Protein AF-A0A662M0K6-F1 (afdb_monomer_lite)

Secondary structure (DSSP, 8-state):
-HHHHHHT---GGGGEEEEEE-B---SGGGGBHHHHHHHHGGGS-TTSEEEEEEGGGSTT--TTSTTTSS--HHHHHHHHHHS--SEEEEES-EETTEETTEEHHHHHT---SS-EEEEE--SSTT-TT-EETTEE-SSPHHHIIIII-SSSEEEEEEESS-----TT-S--HHHHHHHHHHHHHHTS---BHHHHHHHHHHHTGGGTTSTTHHHHHHHEEEES-TTPBPP--SEEEEEEESPSBEEETTB--SSB-SSEEEES-EEEEEEEEESSTT-EEEEEEEETTEEEEEE-SSSEEEEE-S-EEEEEEEEEEEEETTS-EEEEEEEEEEEE-

pLDDT: mean 95.19, std 3.53, range [76.5, 98.81]

Structure (mmCIF, N/CA/C/O backbone):
data_AF-A0A662M0K6-F1
#
_entry.id   AF-A0A662M0K6-F1
#
loop_
_atom_site.group_PDB
_atom_site.id
_atom_site.type_symbol
_atom_site.label_atom_id
_atom_site.label_alt_id
_atom_site.label_comp_id
_atom_site.label_asym_id
_atom_site.label_entity_id
_atom_site.label_seq_id
_atom_site.pdbx_PDB_ins_code
_atom_site.Cartn_x
_atom_site.Cartn_y
_atom_site.Cartn_z
_atom_site.occupancy
_atom_site.B_iso_or_equiv
_atom_site.auth_seq_id
_atom_site.auth_comp_id
_atom_site.auth_asym_id
_atom_site.auth_atom_id
_atom_site.pdbx_PDB_model_num
ATOM 1 N N . MET A 1 1 ? 0.249 -23.834 -7.343 1.00 83.00 1 MET A N 1
ATOM 2 C CA . MET A 1 1 ? 0.020 -22.840 -8.417 1.00 83.00 1 MET A CA 1
ATOM 3 C C . MET A 1 1 ? -0.525 -21.590 -7.744 1.00 83.00 1 MET A C 1
ATOM 5 O O . MET A 1 1 ? -1.543 -21.709 -7.071 1.00 83.00 1 MET A O 1
ATOM 9 N N . LYS A 1 2 ? 0.184 -20.457 -7.834 1.00 95.12 2 LYS A N 1
ATOM 10 C CA . LYS A 1 2 ? -0.059 -19.266 -6.994 1.00 95.12 2 LYS A CA 1
ATOM 11 C C . LYS A 1 2 ? -1.451 -18.659 -7.207 1.00 95.12 2 LYS A C 1
ATOM 13 O O . LYS A 1 2 ? -2.165 -18.449 -6.235 1.00 95.12 2 LYS A O 1
ATOM 18 N N . THR A 1 3 ? -1.869 -18.516 -8.466 1.00 95.75 3 THR A N 1
ATOM 19 C CA . THR A 1 3 ? -3.209 -18.045 -8.857 1.00 95.75 3 THR A CA 1
ATOM 20 C C . THR A 1 3 ? -4.336 -18.851 -8.218 1.00 95.75 3 THR A C 1
ATOM 22 O O . THR A 1 3 ? -5.120 -18.298 -7.458 1.00 95.75 3 THR A O 1
ATOM 25 N N . LEU A 1 4 ? -4.364 -20.174 -8.418 1.00 94.44 4 LEU A N 1
ATOM 26 C CA . LEU A 1 4 ? -5.412 -21.028 -7.841 1.00 94.44 4 LEU A CA 1
ATOM 27 C C . LEU A 1 4 ? -5.445 -20.960 -6.308 1.00 94.44 4 LEU A C 1
ATOM 29 O O . LEU A 1 4 ? -6.519 -20.967 -5.715 1.00 94.44 4 LEU A O 1
ATOM 33 N N . SER A 1 5 ? -4.272 -20.879 -5.667 1.00 94.06 5 SER A N 1
ATOM 34 C CA . SER A 1 5 ? -4.187 -20.741 -4.210 1.00 94.06 5 SER A CA 1
ATOM 35 C C . SER A 1 5 ? -4.803 -19.431 -3.728 1.00 94.06 5 SER A C 1
ATOM 37 O O . SER A 1 5 ? -5.470 -19.416 -2.699 1.00 94.06 5 SER A O 1
ATOM 39 N N . TYR A 1 6 ? -4.590 -18.339 -4.462 1.00 96.00 6 TYR A N 1
ATOM 40 C CA . TYR A 1 6 ? -5.195 -17.048 -4.165 1.00 96.00 6 TYR A CA 1
ATOM 41 C C . TYR A 1 6 ? -6.713 -17.060 -4.397 1.00 96.00 6 TYR A C 1
ATOM 43 O O . TYR A 1 6 ? -7.482 -16.696 -3.506 1.00 96.00 6 TYR A O 1
ATOM 51 N N . GLU A 1 7 ? -7.170 -17.537 -5.556 1.00 94.56 7 GLU A N 1
ATOM 52 C CA . GLU A 1 7 ? -8.591 -17.554 -5.928 1.00 94.56 7 GLU A CA 1
ATOM 53 C C . GLU A 1 7 ? -9.443 -18.404 -4.981 1.00 94.56 7 GLU A C 1
ATOM 55 O O . GLU A 1 7 ? -10.573 -18.036 -4.668 1.00 94.56 7 GLU A O 1
ATOM 60 N N . GLN A 1 8 ? -8.882 -19.489 -4.447 1.00 93.00 8 GLN A N 1
ATOM 61 C CA . GLN A 1 8 ? -9.562 -20.379 -3.499 1.00 93.00 8 GLN A CA 1
ATOM 62 C C . GLN A 1 8 ? -9.403 -19.955 -2.030 1.00 93.00 8 GLN A C 1
ATOM 64 O O . GLN A 1 8 ? -10.000 -20.573 -1.154 1.00 93.00 8 GLN A O 1
ATOM 69 N N . SER A 1 9 ? -8.588 -18.937 -1.740 1.00 89.06 9 SER A N 1
ATOM 70 C CA . SER A 1 9 ? -8.316 -18.498 -0.368 1.00 89.06 9 SER A CA 1
ATOM 71 C C . SER A 1 9 ? -9.419 -17.602 0.198 1.00 89.06 9 SER A C 1
ATOM 73 O O . SER A 1 9 ? -9.635 -16.507 -0.311 1.00 89.06 9 SER A O 1
ATOM 75 N N . ASP A 1 10 ? -10.001 -17.985 1.329 1.00 85.31 10 ASP A N 1
ATOM 76 C CA . ASP A 1 10 ? -10.872 -17.115 2.138 1.00 85.31 10 ASP A CA 1
ATOM 77 C C . ASP A 1 10 ? -10.118 -16.475 3.325 1.00 85.31 10 ASP A C 1
ATOM 79 O O . ASP A 1 10 ? -10.723 -15.949 4.257 1.00 85.31 10 ASP A O 1
ATOM 83 N N . ASP A 1 11 ? -8.780 -16.550 3.333 1.00 87.06 11 ASP A N 1
ATOM 84 C CA . ASP A 1 11 ? -7.947 -15.966 4.390 1.00 87.06 11 ASP A CA 1
ATOM 85 C C . ASP A 1 11 ? -8.078 -14.421 4.398 1.00 87.06 11 ASP A C 1
ATOM 87 O O . ASP A 1 11 ? -7.877 -13.792 3.354 1.00 87.06 11 ASP A O 1
ATOM 91 N N . PRO A 1 12 ? -8.350 -13.789 5.562 1.00 85.19 12 PRO A N 1
ATOM 92 C CA . PRO A 1 12 ? -8.506 -12.337 5.694 1.00 85.19 12 PRO A CA 1
ATOM 93 C C . PRO A 1 12 ? -7.347 -11.489 5.154 1.00 85.19 12 PRO A C 1
ATOM 95 O O . PRO A 1 12 ? -7.535 -10.299 4.896 1.00 85.19 12 PRO A O 1
ATOM 98 N N . TYR A 1 13 ? -6.150 -12.064 4.954 1.00 91.44 13 TYR A N 1
ATOM 99 C CA . TYR A 1 13 ? -5.021 -11.347 4.352 1.00 91.44 13 TYR A CA 1
ATOM 100 C C . TYR A 1 13 ? -5.348 -10.748 2.979 1.00 91.44 13 TYR A C 1
ATOM 102 O O . TYR A 1 13 ? -4.699 -9.782 2.584 1.00 91.44 13 TYR A O 1
ATOM 110 N N . THR A 1 14 ? -6.353 -11.271 2.263 1.00 91.62 14 THR A N 1
ATOM 111 C CA . THR A 1 14 ? -6.782 -10.736 0.963 1.00 91.62 14 THR A CA 1
ATOM 112 C C . THR A 1 14 ? -7.240 -9.278 1.043 1.00 91.62 14 THR A C 1
ATOM 114 O O . THR A 1 14 ? -7.223 -8.579 0.036 1.00 91.62 14 THR A O 1
ATOM 117 N N . GLY A 1 15 ? -7.610 -8.804 2.238 1.00 91.62 15 GLY A N 1
ATOM 118 C CA . GLY A 1 15 ? -7.922 -7.404 2.520 1.00 91.62 15 GLY A CA 1
ATOM 119 C C . GLY A 1 15 ? -6.728 -6.520 2.876 1.00 91.62 15 GLY A C 1
ATOM 120 O O . GLY A 1 15 ? -6.917 -5.324 3.074 1.00 91.62 15 GLY A O 1
ATOM 121 N N . LYS A 1 16 ? -5.512 -7.063 2.987 1.00 94.62 16 LYS A N 1
ATOM 122 C CA . LYS A 1 16 ? -4.328 -6.297 3.396 1.00 94.62 16 LYS A CA 1
ATOM 123 C C . LYS A 1 16 ? -3.676 -5.600 2.212 1.00 94.62 16 LYS A C 1
ATOM 125 O O . LYS A 1 16 ? -3.341 -6.239 1.210 1.00 94.62 16 LYS A O 1
ATOM 130 N N . VAL A 1 17 ? -3.427 -4.306 2.366 1.00 97.88 17 VAL A N 1
ATOM 131 C CA . VAL A 1 17 ? -2.779 -3.450 1.371 1.00 97.88 17 VAL A CA 1
ATOM 132 C C . VAL A 1 17 ? -1.535 -2.828 1.989 1.00 97.88 17 VAL A C 1
ATOM 134 O O . VAL A 1 17 ? -1.560 -2.343 3.119 1.00 97.88 17 VAL A O 1
ATOM 137 N N . LEU A 1 18 ? -0.442 -2.826 1.236 1.00 98.56 18 LEU A N 1
ATOM 138 C CA . LEU A 1 18 ? 0.802 -2.173 1.607 1.00 98.56 18 LEU A CA 1
ATOM 139 C C . LEU A 1 18 ? 1.187 -1.159 0.538 1.00 98.56 18 LEU A C 1
ATOM 141 O O . LEU A 1 18 ? 1.406 -1.507 -0.622 1.00 98.56 18 LEU A O 1
ATOM 145 N N . PHE A 1 19 ? 1.306 0.101 0.935 1.00 98.75 19 PHE A N 1
ATOM 146 C CA . PHE A 1 19 ? 1.920 1.121 0.096 1.00 98.75 19 PHE A CA 1
ATOM 147 C C . PHE A 1 19 ? 3.394 1.272 0.462 1.00 98.75 19 PHE A C 1
ATOM 149 O O . PHE A 1 19 ? 3.738 1.518 1.619 1.00 98.75 19 PHE A O 1
ATOM 156 N N . LEU A 1 20 ? 4.255 1.121 -0.541 1.00 98.12 20 LEU A N 1
ATOM 157 C CA . LEU A 1 20 ? 5.707 1.182 -0.443 1.00 98.12 20 LEU A CA 1
ATOM 158 C C . LEU A 1 20 ? 6.228 2.428 -1.155 1.00 98.12 20 LEU A C 1
ATOM 160 O O . LEU A 1 20 ? 5.851 2.707 -2.295 1.00 98.12 20 LEU A O 1
ATOM 164 N N . GLY A 1 21 ? 7.122 3.152 -0.490 1.00 98.06 21 GLY A N 1
ATOM 165 C CA . GLY A 1 21 ? 7.696 4.385 -1.014 1.00 98.06 21 GLY A CA 1
ATOM 166 C C . GLY A 1 21 ? 9.167 4.517 -0.659 1.00 98.06 21 GLY A C 1
ATOM 167 O O . GLY A 1 21 ? 9.510 4.634 0.520 1.00 98.06 21 GLY A O 1
ATOM 168 N N . GLU A 1 22 ? 10.025 4.538 -1.674 1.00 98.06 22 GLU A N 1
ATOM 169 C CA . GLU A 1 22 ? 11.454 4.823 -1.507 1.00 98.06 22 GLU A CA 1
ATOM 170 C C . GLU A 1 22 ? 11.751 6.327 -1.654 1.00 98.06 22 GLU A C 1
ATOM 172 O O . GLU A 1 22 ? 10.973 7.085 -2.243 1.00 98.06 22 GLU A O 1
ATOM 177 N N . TYR A 1 23 ? 12.898 6.779 -1.151 1.00 97.69 23 TYR A N 1
ATOM 178 C CA . TYR A 1 23 ? 13.485 8.051 -1.567 1.00 97.69 23 TYR A CA 1
ATOM 179 C C . TYR A 1 23 ? 13.944 7.970 -3.032 1.00 97.69 23 TYR A C 1
ATOM 181 O O . TYR A 1 23 ? 14.750 7.119 -3.393 1.00 97.69 23 TYR A O 1
ATOM 189 N N . LEU A 1 24 ? 13.451 8.868 -3.885 1.00 96.56 24 LEU A N 1
ATOM 190 C CA . LEU A 1 24 ? 13.645 8.852 -5.340 1.00 96.56 24 LEU A CA 1
ATOM 191 C C . LEU A 1 24 ? 14.790 9.753 -5.827 1.00 96.56 24 LEU A C 1
ATOM 193 O O . LEU A 1 24 ? 15.233 9.617 -6.965 1.00 96.56 24 LEU A O 1
ATOM 197 N N . GLY A 1 25 ? 15.270 10.686 -5.000 1.00 94.19 25 GLY A N 1
ATOM 198 C CA . GLY A 1 25 ? 16.357 11.605 -5.370 1.00 94.19 25 GLY A CA 1
ATOM 199 C C . GLY A 1 25 ? 15.943 12.846 -6.171 1.00 94.19 25 GLY A C 1
ATOM 200 O O . GLY A 1 25 ? 16.802 13.662 -6.502 1.00 94.19 25 GLY A O 1
ATOM 201 N N . PHE A 1 26 ? 14.653 13.027 -6.470 1.00 92.88 26 PHE A N 1
ATOM 202 C CA . PHE A 1 26 ? 14.139 14.285 -7.026 1.00 92.88 26 PHE A CA 1
ATOM 203 C C . PHE A 1 26 ? 14.112 15.402 -5.968 1.00 92.88 26 PHE A C 1
ATOM 205 O O . PHE A 1 26 ? 14.087 15.119 -4.771 1.00 92.88 26 PHE A O 1
ATOM 212 N N . PRO A 1 27 ? 14.075 16.684 -6.370 1.00 90.62 27 PRO A N 1
ATOM 213 C CA . PRO A 1 27 ? 13.850 17.779 -5.437 1.00 90.62 27 PRO A CA 1
ATOM 214 C C . PRO A 1 27 ? 12.378 17.891 -5.003 1.00 90.62 27 PRO A C 1
ATOM 216 O O . PRO A 1 27 ? 11.448 17.567 -5.746 1.00 90.62 27 PRO A O 1
ATOM 219 N N . GLY A 1 28 ? 12.167 18.442 -3.804 1.00 92.12 28 GLY A N 1
ATOM 220 C CA . GLY A 1 28 ? 10.847 18.837 -3.305 1.00 92.12 28 GLY A CA 1
ATOM 221 C C . GLY A 1 28 ? 9.881 17.666 -3.108 1.00 92.12 28 GLY A C 1
ATOM 222 O O . GLY A 1 28 ? 10.261 16.596 -2.644 1.00 92.12 28 GLY A O 1
ATOM 223 N N . VAL A 1 29 ? 8.607 17.874 -3.452 1.00 93.56 29 VAL A N 1
ATOM 224 C CA . VAL A 1 29 ? 7.539 16.876 -3.241 1.00 93.56 29 VAL A CA 1
ATOM 225 C C . VAL A 1 29 ? 7.740 15.589 -4.045 1.00 93.56 29 VAL A C 1
ATOM 227 O O . VAL A 1 29 ? 7.232 14.545 -3.661 1.00 93.56 29 VAL A O 1
ATOM 230 N N . SER A 1 30 ? 8.518 15.622 -5.120 1.00 95.81 30 SER A N 1
ATOM 231 C CA . SER A 1 30 ? 8.793 14.444 -5.948 1.00 95.81 30 SER A CA 1
ATOM 232 C C . SER A 1 30 ? 9.877 13.541 -5.353 1.00 95.81 30 SER A C 1
ATOM 234 O O . SER A 1 30 ? 10.137 12.470 -5.894 1.00 95.81 30 SER A O 1
ATOM 236 N N . ALA A 1 31 ? 10.528 13.963 -4.263 1.00 96.25 31 ALA A N 1
ATOM 237 C CA . ALA A 1 31 ? 11.651 13.261 -3.647 1.00 96.25 31 ALA A CA 1
ATOM 238 C C . ALA A 1 31 ? 11.288 11.893 -3.056 1.00 96.25 31 ALA A C 1
ATOM 240 O O . ALA A 1 31 ? 12.179 11.078 -2.843 1.00 96.25 31 ALA A O 1
ATOM 241 N N . TYR A 1 32 ? 10.009 11.639 -2.773 1.00 96.88 32 TYR A N 1
ATOM 242 C CA . TYR A 1 32 ? 9.570 10.464 -2.026 1.00 96.88 32 TYR A CA 1
ATOM 243 C C . TYR A 1 32 ? 8.451 9.735 -2.762 1.00 96.88 32 TYR A C 1
ATOM 245 O O . TYR A 1 32 ? 7.385 10.310 -2.976 1.00 96.88 32 TYR A O 1
ATOM 253 N N . GLY A 1 33 ? 8.644 8.444 -3.041 1.00 97.25 33 GLY A N 1
ATOM 254 C CA . GLY A 1 33 ? 7.616 7.560 -3.600 1.00 97.25 33 GLY A CA 1
ATOM 255 C C . GLY A 1 33 ? 6.357 7.507 -2.730 1.00 97.25 33 GLY A C 1
ATOM 256 O O . GLY A 1 33 ? 5.238 7.440 -3.235 1.00 97.25 33 GLY A O 1
ATOM 257 N N . GLY A 1 34 ? 6.518 7.667 -1.409 1.00 97.31 34 GLY A N 1
ATOM 258 C CA . GLY A 1 34 ? 5.399 7.784 -0.471 1.00 97.31 34 GLY A CA 1
ATOM 259 C C . GLY A 1 34 ? 4.446 8.937 -0.804 1.00 97.31 34 GLY A C 1
ATOM 260 O O . GLY A 1 34 ? 3.240 8.787 -0.644 1.00 97.31 34 GLY A O 1
ATOM 261 N N . ASN A 1 35 ? 4.950 10.059 -1.339 1.00 97.44 35 ASN A N 1
ATOM 262 C CA . ASN A 1 35 ? 4.099 11.193 -1.719 1.00 97.44 35 ASN A CA 1
ATOM 263 C C . ASN A 1 35 ? 3.195 10.832 -2.907 1.00 97.44 35 ASN A C 1
ATOM 265 O O . ASN A 1 35 ? 2.036 11.232 -2.933 1.00 97.44 35 ASN A O 1
ATOM 269 N N . TYR A 1 36 ? 3.690 10.032 -3.855 1.00 97.75 36 TYR A N 1
ATOM 270 C CA . TYR A 1 36 ? 2.872 9.505 -4.949 1.00 97.75 36 TYR A CA 1
ATOM 271 C C . TYR A 1 36 ? 1.838 8.502 -4.430 1.00 97.75 36 TYR A C 1
ATOM 273 O O . TYR A 1 36 ? 0.697 8.499 -4.879 1.00 97.75 36 TYR A O 1
ATOM 281 N N . LYS A 1 37 ? 2.198 7.665 -3.448 1.00 97.88 37 LYS A N 1
ATOM 282 C CA . LYS A 1 37 ? 1.256 6.706 -2.846 1.00 97.88 37 LYS A CA 1
ATOM 283 C C . LYS A 1 37 ? 0.146 7.391 -2.047 1.00 97.88 37 LYS A C 1
ATOM 285 O O . LYS A 1 37 ? -0.980 6.898 -2.024 1.00 97.88 37 LYS A O 1
ATOM 290 N N . ASP A 1 38 ? 0.419 8.550 -1.455 1.00 97.12 38 ASP A N 1
ATOM 291 C CA . ASP A 1 38 ? -0.603 9.338 -0.762 1.00 97.12 38 ASP A CA 1
ATOM 292 C C . ASP A 1 38 ? -1.682 9.894 -1.704 1.00 97.12 38 ASP A C 1
ATOM 294 O O . ASP A 1 38 ? -2.808 10.092 -1.256 1.00 97.12 38 ASP A O 1
ATOM 298 N N . VAL A 1 39 ? -1.391 10.063 -3.003 1.00 96.62 39 VAL A N 1
ATOM 299 C CA . VAL A 1 39 ? -2.409 10.385 -4.027 1.00 96.62 39 VAL A CA 1
ATOM 300 C C . VAL A 1 39 ? -3.379 9.216 -4.222 1.00 96.62 39 VAL A C 1
ATOM 302 O O . VAL A 1 39 ? -4.566 9.422 -4.455 1.00 96.62 39 VAL A O 1
ATOM 305 N N . ILE A 1 40 ? -2.896 7.979 -4.075 1.00 97.56 40 ILE A N 1
ATOM 306 C CA . ILE A 1 40 ? -3.690 6.761 -4.292 1.00 97.56 40 ILE A CA 1
ATOM 307 C C . ILE A 1 40 ? -4.494 6.376 -3.045 1.00 97.56 40 ILE A C 1
ATOM 309 O O . ILE A 1 40 ? -5.553 5.759 -3.128 1.00 97.56 40 ILE A O 1
ATOM 313 N N . LYS A 1 41 ? -4.003 6.749 -1.862 1.00 95.31 41 LYS A N 1
ATOM 314 C CA . LYS A 1 41 ? -4.569 6.364 -0.562 1.00 95.31 41 LYS A CA 1
ATOM 315 C C . LYS A 1 41 ? -6.076 6.635 -0.416 1.00 95.31 41 LYS A C 1
ATOM 317 O O . LYS A 1 41 ? -6.747 5.756 0.123 1.00 95.31 41 LYS A O 1
ATOM 322 N N . PRO A 1 42 ? -6.639 7.763 -0.895 1.00 92.81 42 PRO A N 1
ATOM 323 C CA . PRO A 1 42 ? -8.075 8.032 -0.812 1.00 92.81 42 PRO A CA 1
ATOM 324 C C . PRO A 1 42 ? -8.955 7.043 -1.583 1.00 92.81 42 PRO A C 1
ATOM 326 O O . PRO A 1 42 ? -10.113 6.872 -1.216 1.00 92.81 42 PRO A O 1
ATOM 329 N N . TYR A 1 43 ? -8.419 6.382 -2.613 1.00 93.12 43 TYR A N 1
ATOM 330 C CA . TYR A 1 43 ? -9.155 5.380 -3.383 1.00 93.12 43 TYR A CA 1
ATOM 331 C C . TYR A 1 43 ? -9.313 4.061 -2.622 1.00 93.12 43 TYR A C 1
ATOM 333 O O . TYR A 1 43 ? -10.183 3.271 -2.972 1.00 93.12 43 TYR A O 1
ATOM 341 N N . VAL A 1 44 ? -8.481 3.789 -1.605 1.00 92.50 44 VAL A N 1
ATOM 342 C CA . VAL A 1 44 ? -8.505 2.516 -0.871 1.00 92.50 44 VAL A CA 1
ATOM 343 C C . VAL A 1 44 ? -9.729 2.470 0.052 1.00 92.50 44 VAL A C 1
ATOM 345 O O . VAL A 1 44 ? -9.807 3.259 1.000 1.00 92.50 44 VAL A O 1
ATOM 348 N N . PRO A 1 45 ? -10.680 1.544 -0.172 1.00 88.25 45 PRO A N 1
ATOM 349 C CA . PRO A 1 45 ? -11.893 1.478 0.623 1.00 88.25 45 PRO A CA 1
ATOM 350 C C . PRO A 1 45 ? -11.593 1.084 2.079 1.00 88.25 45 PRO A C 1
ATOM 352 O O . PRO A 1 45 ? -10.660 0.312 2.313 1.00 88.25 45 PRO A O 1
ATOM 355 N N . PRO A 1 46 ? -12.401 1.517 3.066 1.00 81.69 46 PRO A N 1
ATOM 356 C CA . PRO A 1 46 ? -12.194 1.172 4.478 1.00 81.69 46 PRO A CA 1
ATOM 357 C C . PRO A 1 46 ? -12.275 -0.331 4.787 1.00 81.69 46 PRO A C 1
ATOM 359 O O . PRO A 1 46 ? -11.882 -0.746 5.872 1.00 81.69 46 PRO A O 1
ATOM 362 N N . GLN A 1 47 ? -12.798 -1.145 3.862 1.00 86.62 47 GLN A N 1
ATOM 363 C CA . GLN A 1 47 ? -12.745 -2.611 3.926 1.00 86.62 47 GLN A CA 1
ATOM 364 C C . GLN A 1 47 ? -11.332 -3.176 3.848 1.00 86.62 47 GLN A C 1
ATOM 366 O O . GLN A 1 47 ? -11.110 -4.293 4.306 1.00 86.62 47 GLN A O 1
ATOM 371 N N . TYR A 1 48 ? -10.385 -2.429 3.289 1.00 90.62 48 TYR A N 1
ATOM 372 C CA . TYR A 1 48 ? -9.003 -2.860 3.198 1.00 90.62 48 TYR A CA 1
ATOM 373 C C . TYR A 1 48 ? -8.179 -2.334 4.374 1.00 90.62 48 TYR A C 1
ATOM 375 O O . TYR A 1 48 ? -8.213 -1.149 4.718 1.00 90.62 48 TYR A O 1
ATOM 383 N N . ASP A 1 49 ? -7.375 -3.223 4.946 1.00 90.19 49 ASP A N 1
ATOM 384 C CA . ASP A 1 49 ? -6.370 -2.892 5.949 1.00 90.19 49 ASP A CA 1
ATOM 385 C C . ASP A 1 49 ? -5.132 -2.322 5.246 1.00 90.19 49 ASP A C 1
ATOM 387 O O . ASP A 1 49 ? -4.245 -3.052 4.793 1.00 90.19 49 ASP A O 1
ATOM 391 N N . LEU A 1 50 ? -5.128 -0.998 5.074 1.00 94.19 50 LEU A N 1
ATOM 392 C CA . LEU A 1 50 ? -4.029 -0.267 4.454 1.00 94.19 50 LEU A CA 1
ATOM 393 C C . LEU A 1 50 ? -2.949 0.103 5.472 1.00 94.19 50 LEU A C 1
ATOM 395 O O . LEU A 1 50 ? -3.165 0.935 6.358 1.00 94.19 50 LEU A O 1
ATOM 399 N N . THR A 1 51 ? -1.747 -0.399 5.214 1.00 95.94 51 THR A N 1
ATOM 400 C CA . THR A 1 51 ? -0.501 -0.021 5.884 1.00 95.94 51 THR A CA 1
ATOM 401 C C . THR A 1 51 ? 0.451 0.685 4.916 1.00 95.94 51 THR A C 1
ATOM 403 O O . THR A 1 51 ? 0.342 0.564 3.693 1.00 95.94 51 THR A O 1
ATOM 406 N N . THR A 1 52 ? 1.387 1.459 5.460 1.00 97.50 52 THR A N 1
ATOM 407 C CA . THR A 1 52 ? 2.370 2.226 4.685 1.00 97.50 52 THR A CA 1
ATOM 408 C C . THR A 1 52 ? 3.775 1.949 5.193 1.00 97.50 52 THR A C 1
ATOM 410 O O . THR A 1 52 ? 3.992 1.886 6.403 1.00 97.50 52 THR A O 1
ATOM 413 N N . MET A 1 53 ? 4.735 1.861 4.281 1.00 97.56 53 MET A N 1
ATOM 414 C CA . MET A 1 53 ? 6.157 1.738 4.585 1.00 97.56 53 MET A CA 1
ATOM 415 C C . MET A 1 53 ? 6.929 2.659 3.641 1.00 97.56 53 MET A C 1
ATOM 417 O O . MET A 1 53 ? 7.233 2.318 2.496 1.00 97.56 53 MET A O 1
ATOM 421 N N . TYR A 1 54 ? 7.160 3.882 4.116 1.00 98.19 54 TYR A N 1
ATOM 422 C CA . TYR A 1 54 ? 7.801 4.956 3.364 1.00 98.19 54 TYR A CA 1
ATOM 423 C C . TYR A 1 54 ? 9.122 5.334 4.022 1.00 98.19 54 TYR A C 1
ATOM 425 O O . TYR A 1 54 ? 9.172 5.442 5.245 1.00 98.19 54 TYR A O 1
ATOM 433 N N . ASP A 1 55 ? 10.161 5.605 3.227 1.00 97.69 55 ASP A N 1
ATOM 434 C CA . ASP A 1 55 ? 11.458 6.044 3.766 1.00 97.69 55 ASP A CA 1
ATOM 435 C C . ASP A 1 55 ? 11.300 7.302 4.637 1.00 97.69 55 ASP A C 1
ATOM 437 O O . ASP A 1 55 ? 11.755 7.312 5.776 1.00 97.69 55 ASP A O 1
ATOM 441 N N . ARG A 1 56 ? 10.554 8.315 4.165 1.00 95.44 56 ARG A N 1
ATOM 442 C CA . ARG A 1 56 ? 10.341 9.590 4.886 1.00 95.44 56 ARG A CA 1
ATOM 443 C C . ARG A 1 56 ? 9.711 9.457 6.279 1.00 95.44 56 ARG A C 1
ATOM 445 O O . ARG A 1 56 ? 9.937 10.314 7.125 1.00 95.44 56 ARG A O 1
ATOM 452 N N . ASP A 1 57 ? 8.917 8.410 6.494 1.00 95.19 57 ASP A N 1
ATOM 453 C CA . ASP A 1 57 ? 8.169 8.184 7.735 1.00 95.19 57 ASP A CA 1
ATOM 454 C C . ASP A 1 57 ? 8.864 7.114 8.601 1.00 95.19 57 ASP A C 1
ATOM 456 O O . ASP A 1 57 ? 8.376 6.751 9.676 1.00 95.19 57 ASP A O 1
ATOM 460 N N . TRP A 1 58 ? 10.001 6.582 8.134 1.00 95.12 58 TRP A N 1
ATOM 461 C CA . TRP A 1 58 ? 10.690 5.485 8.788 1.00 95.12 58 TRP A CA 1
ATOM 462 C C . TRP A 1 58 ? 11.433 5.951 10.048 1.00 95.12 58 TRP A C 1
ATOM 464 O O . TRP A 1 58 ? 12.125 6.976 10.025 1.00 95.12 58 TRP A O 1
ATOM 474 N N . PRO A 1 59 ? 11.360 5.200 11.164 1.00 93.06 59 PRO A N 1
ATOM 475 C CA . PRO A 1 59 ? 12.119 5.529 12.363 1.00 93.06 59 PRO A CA 1
ATOM 476 C C . PRO A 1 59 ? 13.627 5.603 12.089 1.00 93.06 59 PRO A C 1
ATOM 478 O O . PRO A 1 59 ? 14.251 4.620 11.697 1.00 93.06 59 PRO A O 1
ATOM 481 N N . GLY A 1 60 ? 14.222 6.770 12.344 1.00 90.44 60 GLY A N 1
ATOM 482 C CA . GLY A 1 60 ? 15.651 7.003 12.119 1.00 90.44 60 GLY A CA 1
ATOM 483 C C . GLY A 1 60 ? 16.017 7.437 10.697 1.00 90.44 60 GLY A C 1
ATOM 484 O O . GLY A 1 60 ? 17.205 7.490 10.390 1.00 90.44 60 GLY A O 1
ATOM 485 N N . PHE A 1 61 ? 15.036 7.760 9.850 1.00 95.50 61 PHE A N 1
ATOM 486 C CA . PHE A 1 61 ? 15.286 8.430 8.576 1.00 95.50 61 PHE A CA 1
ATOM 487 C C . PHE A 1 61 ? 15.960 9.800 8.787 1.00 95.50 61 PHE A C 1
ATOM 489 O O . PHE A 1 61 ? 15.524 10.589 9.628 1.00 95.50 61 PHE A O 1
ATOM 496 N N . ASP A 1 62 ? 17.018 10.076 8.023 1.00 95.06 62 ASP A N 1
ATOM 497 C CA . ASP A 1 62 ? 17.747 11.345 8.001 1.00 95.06 62 ASP A CA 1
ATOM 498 C C . ASP A 1 62 ? 17.675 11.943 6.595 1.00 95.06 62 ASP A C 1
ATOM 500 O O . ASP A 1 62 ? 18.260 11.426 5.644 1.00 95.06 62 ASP A O 1
ATOM 504 N N . GLU A 1 63 ? 16.996 13.081 6.467 1.00 93.12 63 GLU A N 1
ATOM 505 C CA . GLU A 1 63 ? 16.877 13.818 5.205 1.00 93.12 63 GLU A CA 1
ATOM 506 C C . GLU A 1 63 ? 18.226 14.289 4.634 1.00 93.12 63 GLU A C 1
ATOM 508 O O . GLU A 1 63 ? 18.333 14.519 3.430 1.00 93.12 63 GLU A O 1
ATOM 513 N N . ASN A 1 64 ? 19.267 14.402 5.469 1.00 94.56 64 ASN A N 1
ATOM 514 C CA . ASN A 1 64 ? 20.627 14.735 5.037 1.00 94.56 64 ASN A CA 1
ATOM 515 C C . ASN A 1 64 ? 21.419 13.502 4.589 1.00 94.56 64 ASN A C 1
ATOM 517 O O . ASN A 1 64 ? 22.462 13.651 3.949 1.00 94.56 64 ASN A O 1
ATOM 521 N N . ASN A 1 65 ? 20.932 12.299 4.906 1.00 95.12 65 ASN A N 1
ATOM 522 C CA . ASN A 1 65 ? 21.476 11.043 4.410 1.00 95.12 65 ASN A CA 1
ATOM 523 C C . ASN A 1 65 ? 20.373 10.064 3.951 1.00 95.12 65 ASN A C 1
ATOM 525 O O . ASN A 1 65 ? 20.247 8.957 4.486 1.00 95.12 65 ASN A O 1
ATOM 529 N N . PRO A 1 66 ? 19.560 10.447 2.951 1.00 94.50 66 PRO A N 1
ATOM 530 C CA . PRO A 1 66 ? 18.326 9.737 2.619 1.00 94.50 66 PRO A CA 1
ATOM 531 C C . PRO A 1 66 ? 18.557 8.422 1.860 1.00 94.50 66 PRO A C 1
ATOM 533 O O . PRO A 1 66 ? 17.629 7.641 1.698 1.00 94.50 66 PRO A O 1
ATOM 536 N N . TRP A 1 67 ? 19.777 8.177 1.370 1.00 94.31 67 TRP A N 1
ATOM 537 C CA . TRP A 1 67 ? 20.138 6.951 0.646 1.00 94.31 67 TRP A CA 1
ATOM 538 C C . TRP A 1 67 ? 20.576 5.813 1.571 1.00 94.31 67 TRP A C 1
ATOM 540 O O . TRP A 1 67 ? 20.431 4.648 1.211 1.00 94.31 67 TRP A O 1
ATOM 550 N N . ASP A 1 68 ? 21.105 6.151 2.750 1.00 93.62 68 ASP A N 1
ATOM 551 C CA . ASP A 1 68 ? 21.579 5.176 3.741 1.00 93.62 68 ASP A CA 1
ATOM 552 C C . ASP A 1 68 ? 20.625 5.043 4.939 1.00 93.62 68 ASP A C 1
ATOM 554 O O . ASP A 1 68 ? 20.879 4.258 5.856 1.00 93.62 68 ASP A O 1
ATOM 558 N N . THR A 1 69 ? 19.548 5.830 4.969 1.00 93.94 69 THR A N 1
ATOM 559 C CA . THR A 1 69 ? 18.539 5.812 6.032 1.00 93.94 69 THR A CA 1
ATOM 560 C C . THR A 1 69 ? 17.152 5.586 5.443 1.00 93.94 69 THR A C 1
ATOM 562 O O . THR A 1 69 ? 16.892 5.921 4.292 1.00 93.94 69 THR A O 1
ATOM 565 N N . GLY A 1 70 ? 16.259 4.986 6.229 1.00 95.56 70 GLY A N 1
ATOM 566 C CA . GLY A 1 70 ? 14.977 4.475 5.746 1.00 95.56 70 GLY A CA 1
ATOM 567 C C . GLY A 1 70 ? 14.822 2.996 6.074 1.00 95.56 70 GLY A C 1
ATOM 568 O O . GLY A 1 70 ? 15.617 2.428 6.833 1.00 95.56 70 GLY A O 1
ATOM 569 N N . TRP A 1 71 ? 13.788 2.371 5.519 1.00 97.19 71 TRP A N 1
ATOM 570 C CA . TRP A 1 71 ? 13.624 0.927 5.664 1.00 97.19 71 TRP A CA 1
ATOM 571 C C . TRP A 1 71 ? 14.690 0.195 4.844 1.00 97.19 71 TRP A C 1
ATOM 573 O O . TRP A 1 71 ? 15.319 0.758 3.961 1.00 97.19 71 TRP A O 1
ATOM 583 N N . ASN A 1 72 ? 14.955 -1.074 5.103 1.00 95.94 72 ASN A N 1
ATOM 584 C CA . ASN A 1 72 ? 15.888 -1.855 4.296 1.00 95.94 72 ASN A CA 1
ATOM 585 C C . ASN A 1 72 ? 15.210 -3.112 3.747 1.00 95.94 72 ASN A C 1
ATOM 587 O O . ASN A 1 72 ? 14.077 -3.445 4.092 1.00 95.94 72 ASN A O 1
ATOM 591 N N . LYS A 1 73 ? 15.916 -3.831 2.872 1.00 97.19 73 LYS A N 1
ATOM 592 C CA . LYS A 1 73 ? 15.369 -5.029 2.231 1.00 97.19 73 LYS A CA 1
ATOM 593 C C . LYS A 1 73 ? 14.895 -6.100 3.217 1.00 97.19 73 LYS A C 1
ATOM 595 O O . LYS A 1 73 ? 13.914 -6.775 2.935 1.00 97.19 73 LYS A O 1
ATOM 600 N N . TYR A 1 74 ? 15.552 -6.249 4.370 1.00 98.12 74 TYR A N 1
ATOM 601 C CA . TYR A 1 74 ? 15.170 -7.246 5.369 1.00 98.12 74 TYR A CA 1
ATOM 602 C C . TYR A 1 74 ? 13.858 -6.886 6.060 1.00 98.12 74 TYR A C 1
ATOM 604 O O . TYR A 1 74 ? 13.091 -7.794 6.362 1.00 98.12 74 TYR A O 1
ATOM 612 N N . ASP A 1 75 ? 13.572 -5.594 6.240 1.00 97.94 75 ASP A N 1
ATOM 613 C CA . ASP A 1 75 ? 12.288 -5.139 6.780 1.00 97.94 75 ASP A CA 1
ATOM 614 C C . ASP A 1 75 ? 11.147 -5.543 5.833 1.00 97.94 75 ASP A C 1
ATOM 616 O O . ASP A 1 75 ? 10.144 -6.110 6.263 1.00 97.94 75 ASP A O 1
ATOM 620 N N . LEU A 1 76 ? 11.324 -5.333 4.520 1.00 98.38 76 LEU A N 1
ATOM 621 C CA . LEU A 1 76 ? 10.326 -5.757 3.536 1.00 98.38 76 LEU A CA 1
ATOM 622 C C . LEU A 1 76 ? 10.228 -7.284 3.456 1.00 98.38 76 LEU A C 1
ATOM 624 O O . LEU A 1 76 ? 9.127 -7.823 3.434 1.00 98.38 76 LEU A O 1
ATOM 628 N N . MET A 1 77 ? 11.352 -8.003 3.429 1.00 98.56 77 MET A N 1
ATOM 629 C CA . MET A 1 77 ? 11.338 -9.469 3.403 1.00 98.56 77 MET A CA 1
ATOM 630 C C . MET A 1 77 ? 10.633 -10.059 4.629 1.00 98.56 77 MET A C 1
ATOM 632 O O . MET A 1 77 ? 9.932 -11.059 4.491 1.00 98.56 77 MET A O 1
ATOM 636 N N . ASP A 1 78 ? 10.791 -9.460 5.811 1.00 98.25 78 ASP A N 1
ATOM 637 C CA . ASP A 1 78 ? 10.066 -9.869 7.015 1.00 98.25 78 ASP A CA 1
ATOM 638 C C . ASP A 1 78 ? 8.552 -9.697 6.833 1.00 98.25 78 ASP A C 1
ATOM 640 O O . ASP A 1 78 ? 7.797 -10.648 7.038 1.00 98.25 78 ASP A O 1
ATOM 644 N N . VAL A 1 79 ? 8.114 -8.539 6.326 1.00 97.94 79 VAL A N 1
ATOM 645 C CA . VAL A 1 79 ? 6.701 -8.284 6.003 1.00 97.94 79 VAL A CA 1
ATOM 646 C C . VAL A 1 79 ? 6.175 -9.291 4.983 1.00 97.94 79 VAL A C 1
ATOM 648 O O . VAL A 1 79 ? 5.145 -9.920 5.222 1.00 97.94 79 VAL A O 1
ATOM 651 N N . LEU A 1 80 ? 6.884 -9.500 3.871 1.00 98.31 80 LEU A N 1
ATOM 652 C CA . LEU A 1 80 ? 6.452 -10.418 2.817 1.00 98.31 80 LEU A CA 1
ATOM 653 C C . LEU A 1 80 ? 6.343 -11.857 3.323 1.00 98.31 80 LEU A C 1
ATOM 655 O O . LEU A 1 80 ? 5.400 -12.543 2.943 1.00 98.31 80 LEU A O 1
ATOM 659 N N . ASN A 1 81 ? 7.252 -12.306 4.191 1.00 98.06 81 ASN A N 1
ATOM 660 C CA . ASN A 1 81 ? 7.273 -13.679 4.695 1.00 98.06 81 ASN A CA 1
ATOM 661 C C . ASN A 1 81 ? 6.295 -13.924 5.852 1.00 98.06 81 ASN A C 1
ATOM 663 O O . ASN A 1 81 ? 5.675 -14.984 5.902 1.00 98.06 81 ASN A O 1
ATOM 667 N N . ASN A 1 82 ? 6.163 -12.970 6.777 1.00 95.44 82 ASN A N 1
ATOM 668 C CA . ASN A 1 82 ? 5.496 -13.189 8.063 1.00 95.44 82 ASN A CA 1
ATOM 669 C C . ASN A 1 82 ? 4.150 -12.460 8.193 1.00 95.44 82 ASN A C 1
ATOM 671 O O . ASN A 1 82 ? 3.263 -12.932 8.905 1.00 95.44 82 ASN A O 1
ATOM 675 N N . ASN A 1 83 ? 3.960 -11.337 7.497 1.00 94.06 83 ASN A N 1
ATOM 676 C CA . ASN A 1 83 ? 2.732 -10.537 7.534 1.00 94.06 83 ASN A CA 1
ATOM 677 C C . ASN A 1 83 ? 2.311 -10.102 6.123 1.00 94.06 83 ASN A C 1
ATOM 679 O O . ASN A 1 83 ? 2.068 -8.924 5.864 1.00 94.06 83 ASN A O 1
ATOM 683 N N . THR A 1 84 ? 2.265 -11.068 5.205 1.00 96.38 84 THR A N 1
ATOM 684 C CA . THR A 1 84 ? 2.127 -10.819 3.771 1.00 96.38 84 THR A CA 1
ATOM 685 C C . THR A 1 84 ? 0.891 -9.969 3.442 1.00 96.38 84 THR A C 1
ATOM 687 O O . THR A 1 84 ? -0.231 -10.414 3.713 1.00 96.38 84 THR A O 1
ATOM 690 N N . PRO A 1 85 ? 1.053 -8.774 2.842 1.00 97.19 85 PRO A N 1
ATOM 691 C CA . PRO A 1 85 ? -0.065 -8.031 2.272 1.00 97.19 85 PRO A CA 1
ATOM 692 C C . PRO A 1 85 ? -0.560 -8.736 1.008 1.00 97.19 85 PRO A C 1
ATOM 694 O O . PRO A 1 85 ? 0.215 -9.401 0.331 1.00 97.19 85 PRO A O 1
ATOM 697 N N . CYS A 1 86 ? -1.830 -8.584 0.648 1.00 97.38 86 CYS A N 1
ATOM 698 C CA . CYS A 1 86 ? -2.331 -9.104 -0.622 1.00 97.38 86 CYS A CA 1
ATOM 699 C C . CYS A 1 86 ? -2.037 -8.160 -1.788 1.00 97.38 86 CYS A C 1
ATOM 701 O O . CYS A 1 86 ? -1.788 -8.622 -2.898 1.00 97.38 86 CYS A O 1
ATOM 703 N N . ILE A 1 87 ? -2.084 -6.851 -1.554 1.00 98.56 87 ILE A N 1
ATOM 704 C CA . ILE A 1 87 ? -1.879 -5.825 -2.579 1.00 98.56 87 ILE A CA 1
ATOM 705 C C . ILE A 1 87 ? -0.698 -4.963 -2.160 1.00 98.56 87 ILE A C 1
ATOM 707 O O . ILE A 1 87 ? -0.679 -4.437 -1.050 1.00 98.56 87 ILE A O 1
ATOM 711 N N . ILE A 1 88 ? 0.264 -4.785 -3.056 1.00 98.81 88 ILE A N 1
ATOM 712 C CA . ILE A 1 88 ? 1.414 -3.909 -2.860 1.00 98.81 88 ILE A CA 1
ATOM 713 C C . ILE A 1 88 ? 1.396 -2.848 -3.955 1.00 98.81 88 ILE A C 1
ATOM 715 O O . ILE A 1 88 ? 1.442 -3.193 -5.133 1.00 98.81 88 ILE A O 1
ATOM 719 N N . ASN A 1 89 ? 1.348 -1.568 -3.587 1.00 98.81 89 ASN A N 1
ATOM 720 C CA . ASN A 1 89 ? 1.601 -0.468 -4.522 1.00 98.81 89 ASN A CA 1
ATOM 721 C C . ASN A 1 89 ? 2.949 0.167 -4.184 1.00 98.81 89 ASN A C 1
ATOM 723 O O . ASN A 1 89 ? 3.148 0.619 -3.060 1.00 98.81 89 ASN A O 1
ATOM 727 N N . HIS A 1 90 ? 3.861 0.200 -5.146 1.00 98.69 90 HIS A N 1
ATOM 728 C CA . HIS A 1 90 ? 5.236 0.620 -4.963 1.00 98.69 90 HIS A CA 1
ATOM 729 C C . HIS A 1 90 ? 5.622 1.759 -5.908 1.00 98.69 90 HIS A C 1
ATOM 731 O O . HIS A 1 90 ? 5.367 1.712 -7.115 1.00 98.69 90 HIS A O 1
ATOM 737 N N . ASP A 1 91 ? 6.298 2.761 -5.354 1.00 98.25 91 ASP A N 1
ATOM 738 C CA . ASP A 1 91 ? 7.073 3.724 -6.128 1.00 98.25 91 ASP A CA 1
ATOM 739 C C . ASP A 1 91 ? 8.484 3.863 -5.543 1.00 98.25 91 ASP A C 1
ATOM 741 O O . ASP A 1 91 ? 8.662 4.140 -4.352 1.00 98.25 91 ASP A O 1
ATOM 745 N N . GLY A 1 92 ? 9.485 3.609 -6.384 1.00 97.44 92 GLY A N 1
ATOM 746 C CA . GLY A 1 92 ? 10.861 3.403 -5.956 1.00 97.44 92 GLY A CA 1
ATOM 747 C C . GLY A 1 92 ? 11.821 3.105 -7.099 1.00 97.44 92 GLY A C 1
ATOM 748 O O . GLY A 1 92 ? 11.500 3.262 -8.283 1.00 97.44 92 GLY A O 1
ATOM 749 N N . HIS A 1 93 ? 13.020 2.648 -6.744 1.00 97.50 93 HIS A N 1
ATOM 750 C CA . HIS A 1 93 ? 14.076 2.374 -7.717 1.00 97.50 93 HIS A CA 1
ATOM 751 C C . HIS A 1 93 ? 13.949 0.978 -8.308 1.00 97.50 93 HIS A C 1
ATOM 753 O O . HIS A 1 93 ? 13.500 0.030 -7.665 1.00 97.50 93 HIS A O 1
ATOM 759 N N . GLY A 1 94 ? 14.387 0.844 -9.554 1.00 97.12 94 GLY A N 1
ATOM 760 C CA . GLY A 1 94 ? 14.334 -0.421 -10.261 1.00 97.12 94 GLY A CA 1
ATOM 761 C C . GLY A 1 94 ? 15.466 -0.589 -11.252 1.00 97.12 94 GLY A C 1
ATOM 762 O O . GLY A 1 94 ? 16.018 0.379 -11.782 1.00 97.12 94 GLY A O 1
ATOM 763 N N . PHE A 1 95 ? 15.778 -1.848 -11.509 1.00 97.56 95 PHE A N 1
ATOM 764 C CA . PHE A 1 95 ? 16.630 -2.273 -12.601 1.00 97.56 95 PHE A CA 1
ATOM 765 C C . PHE A 1 95 ? 16.126 -3.618 -13.137 1.00 97.56 95 PHE A C 1
ATOM 767 O O . PHE A 1 95 ? 15.169 -4.169 -12.603 1.00 97.56 95 PHE A O 1
ATOM 774 N N . VAL A 1 96 ? 16.753 -4.168 -14.183 1.00 97.56 96 VAL A N 1
ATOM 775 C CA . VAL A 1 96 ? 16.283 -5.423 -14.802 1.00 97.56 96 VAL A CA 1
ATOM 776 C C . VAL A 1 96 ? 16.105 -6.532 -13.757 1.00 97.56 96 VAL A C 1
ATOM 778 O O . VAL A 1 96 ? 15.054 -7.153 -13.693 1.00 97.56 96 VAL A O 1
ATOM 781 N N . ASN A 1 97 ? 17.082 -6.708 -12.868 1.00 97.31 97 ASN A N 1
ATOM 782 C CA . ASN A 1 97 ? 17.110 -7.732 -11.819 1.00 97.31 97 ASN A CA 1
ATOM 783 C C . ASN A 1 97 ? 16.844 -7.179 -10.401 1.00 97.31 97 ASN A C 1
ATOM 785 O O . ASN A 1 97 ? 17.364 -7.723 -9.420 1.00 97.31 97 ASN A O 1
ATOM 789 N N . TYR A 1 98 ? 16.131 -6.050 -10.292 1.00 97.94 98 TYR A N 1
ATOM 790 C CA . TYR A 1 98 ? 15.911 -5.359 -9.019 1.00 97.94 98 TYR A CA 1
ATOM 791 C C . TYR A 1 98 ? 14.598 -4.564 -8.990 1.00 97.94 98 TYR A C 1
ATOM 793 O O . TYR A 1 98 ? 14.322 -3.772 -9.889 1.00 97.94 98 TYR A O 1
ATOM 801 N N . GLY A 1 99 ? 13.832 -4.694 -7.909 1.00 97.69 99 GLY A N 1
ATOM 802 C CA . GLY A 1 99 ? 12.657 -3.866 -7.635 1.00 97.69 99 GLY A CA 1
ATOM 803 C C . GLY A 1 99 ? 12.189 -4.022 -6.190 1.00 97.69 99 GLY A C 1
ATOM 804 O O . GLY A 1 99 ? 12.468 -5.038 -5.560 1.00 97.69 99 GLY A O 1
ATOM 805 N N . LEU A 1 100 ? 11.492 -3.016 -5.651 1.00 98.06 100 LEU A N 1
ATOM 806 C CA . LEU A 1 100 ? 11.031 -2.990 -4.250 1.00 98.06 100 LEU A CA 1
ATOM 807 C C . LEU A 1 100 ? 12.195 -3.135 -3.249 1.00 98.06 100 LEU A C 1
ATOM 809 O O . LEU A 1 100 ? 12.055 -3.756 -2.200 1.00 98.06 100 LEU A O 1
ATOM 813 N N . ARG A 1 101 ? 13.382 -2.623 -3.586 1.00 97.38 101 ARG A N 1
ATOM 814 C CA . ARG A 1 101 ? 14.624 -2.843 -2.825 1.00 97.38 101 ARG A CA 1
ATOM 815 C C . ARG A 1 101 ? 15.117 -4.302 -2.743 1.00 97.38 101 ARG A C 1
ATOM 817 O O . ARG A 1 101 ? 16.025 -4.602 -1.968 1.00 97.38 101 ARG A O 1
ATOM 824 N N . LEU A 1 102 ? 14.578 -5.204 -3.566 1.00 98.50 102 LEU A N 1
ATOM 825 C CA . LEU A 1 102 ? 14.957 -6.618 -3.634 1.00 98.50 102 LEU A CA 1
ATOM 826 C C . LEU A 1 102 ? 15.648 -6.933 -4.961 1.00 98.50 102 LEU A C 1
ATOM 828 O O . LEU A 1 102 ? 15.122 -6.633 -6.032 1.00 98.50 102 LEU A O 1
ATOM 832 N N . GLY A 1 103 ? 16.820 -7.568 -4.894 1.00 98.31 103 GLY A N 1
ATOM 833 C CA . GLY A 1 103 ? 17.420 -8.208 -6.065 1.00 98.31 103 GLY A CA 1
ATOM 834 C C . GLY A 1 103 ? 16.845 -9.608 -6.293 1.00 98.31 103 GLY A C 1
ATOM 835 O O . GLY A 1 103 ? 16.277 -10.197 -5.374 1.00 98.31 103 GLY A O 1
ATOM 836 N N . ASN A 1 104 ? 17.060 -10.189 -7.475 1.00 98.06 104 ASN A N 1
ATOM 837 C CA . ASN A 1 104 ? 16.561 -11.536 -7.808 1.00 98.06 104 ASN A CA 1
ATOM 838 C C . ASN A 1 104 ? 16.879 -12.595 -6.733 1.00 98.06 104 ASN A C 1
ATOM 840 O O . ASN A 1 104 ? 15.989 -13.322 -6.311 1.00 98.06 104 ASN A O 1
ATOM 844 N N . SER A 1 105 ? 18.103 -12.619 -6.189 1.00 97.81 105 SER A N 1
ATOM 845 C CA . SER A 1 105 ? 18.463 -13.570 -5.123 1.00 97.81 105 SER A CA 1
ATOM 846 C C . SER A 1 105 ? 17.694 -13.361 -3.815 1.00 97.81 105 SER A C 1
ATOM 848 O O . SER A 1 105 ? 17.498 -14.313 -3.064 1.00 97.81 105 SER A O 1
ATOM 850 N N . ASP A 1 106 ? 17.295 -12.121 -3.515 1.00 98.50 106 ASP A N 1
ATOM 851 C CA . ASP A 1 106 ? 16.466 -11.822 -2.346 1.00 98.50 106 ASP A CA 1
ATOM 852 C C . ASP A 1 106 ? 15.030 -12.321 -2.588 1.00 98.50 106 ASP A C 1
ATOM 854 O O . ASP A 1 106 ? 14.465 -12.983 -1.717 1.00 98.50 106 ASP A O 1
ATOM 858 N N . ILE A 1 107 ? 14.484 -12.090 -3.791 1.00 98.38 107 ILE A N 1
ATOM 859 C CA . ILE A 1 107 ? 13.156 -12.565 -4.223 1.00 98.38 107 ILE A CA 1
ATOM 860 C C . ILE A 1 107 ? 13.083 -14.099 -4.182 1.00 98.38 107 ILE A C 1
ATOM 862 O O . ILE A 1 107 ? 12.149 -14.663 -3.612 1.00 98.38 107 ILE A O 1
ATOM 866 N N . ASP A 1 108 ? 14.103 -14.782 -4.701 1.00 98.06 108 ASP A N 1
ATOM 867 C CA . ASP A 1 108 ? 14.184 -16.249 -4.716 1.00 98.06 108 ASP A CA 1
ATOM 868 C C . ASP A 1 108 ? 14.276 -16.852 -3.306 1.00 98.06 108 ASP A C 1
ATOM 870 O O . ASP A 1 108 ? 13.939 -18.016 -3.093 1.00 98.06 108 ASP A O 1
ATOM 874 N N . SER A 1 109 ? 14.729 -16.060 -2.328 1.00 97.94 109 SER A N 1
ATOM 875 C CA . SER A 1 109 ? 14.865 -16.477 -0.929 1.00 97.94 109 SER A CA 1
ATOM 876 C C . SER A 1 109 ? 13.612 -16.246 -0.077 1.00 97.94 109 SER A C 1
ATOM 878 O O . SER A 1 109 ? 13.602 -16.631 1.100 1.00 97.94 109 SER A O 1
ATOM 880 N N . LEU A 1 110 ? 12.570 -15.626 -0.646 1.00 98.38 110 LEU A N 1
ATOM 881 C CA . LEU A 1 110 ? 11.273 -15.475 0.010 1.00 98.38 110 LEU A CA 1
ATOM 882 C C . LEU A 1 110 ? 10.677 -16.845 0.360 1.00 98.38 110 LEU A C 1
ATOM 884 O O . LEU A 1 110 ? 10.955 -17.857 -0.277 1.00 98.38 110 LEU A O 1
ATOM 888 N N . LYS A 1 111 ? 9.858 -16.860 1.409 1.00 97.50 111 LYS A N 1
ATOM 889 C CA . LYS A 1 111 ? 9.250 -18.047 2.028 1.00 97.50 111 LYS A CA 1
ATOM 890 C C . LYS A 1 111 ? 7.754 -17.864 2.273 1.00 97.50 111 LYS A C 1
ATOM 892 O O . LYS A 1 111 ? 7.169 -18.575 3.082 1.00 97.50 111 LYS A O 1
ATOM 897 N N . ASN A 1 112 ? 7.148 -16.865 1.642 1.00 96.88 112 ASN A N 1
ATOM 898 C CA . ASN A 1 112 ? 5.742 -16.558 1.829 1.00 96.88 112 ASN A CA 1
ATOM 899 C C . ASN A 1 112 ? 4.859 -17.640 1.198 1.00 96.88 112 ASN A C 1
ATOM 901 O O . ASN A 1 112 ? 5.019 -17.980 0.025 1.00 96.88 112 ASN A O 1
ATOM 905 N N . ASP A 1 113 ? 3.906 -18.145 1.976 1.00 94.00 113 ASP A N 1
ATOM 906 C CA . ASP A 1 113 ? 2.895 -19.106 1.510 1.00 94.00 113 ASP A CA 1
ATOM 907 C C . ASP A 1 113 ? 1.571 -18.416 1.142 1.00 94.00 113 ASP A C 1
ATOM 909 O O . ASP A 1 113 ? 0.731 -18.978 0.441 1.00 94.00 113 ASP A O 1
ATOM 913 N N . ARG A 1 114 ? 1.397 -17.164 1.581 1.00 96.25 114 ARG A N 1
ATOM 914 C CA . ARG A 1 114 ? 0.365 -16.248 1.086 1.00 96.25 114 ARG A CA 1
ATOM 915 C C . ARG A 1 114 ? 0.926 -15.490 -0.103 1.00 96.25 114 ARG A C 1
ATOM 917 O O . ARG A 1 114 ? 2.022 -14.945 -0.013 1.00 96.25 114 ARG A O 1
ATOM 924 N N . TYR A 1 115 ? 0.192 -15.441 -1.205 1.00 97.50 115 TYR A N 1
ATOM 925 C CA . TYR A 1 115 ? 0.654 -14.799 -2.436 1.00 97.50 115 TYR A CA 1
ATOM 926 C C . TYR A 1 115 ? 0.064 -13.407 -2.586 1.00 97.50 115 TYR A C 1
ATOM 928 O O . TYR A 1 115 ? -1.086 -13.178 -2.210 1.00 97.50 115 TYR A O 1
ATOM 936 N N . PHE A 1 116 ? 0.838 -12.509 -3.183 1.00 98.31 116 PHE A N 1
ATOM 937 C CA . PHE A 1 116 ? 0.490 -11.099 -3.309 1.00 98.31 116 PHE A CA 1
ATOM 938 C C . PHE A 1 116 ? 0.483 -10.617 -4.760 1.00 98.31 116 PHE A C 1
ATOM 940 O O . PHE A 1 116 ? 1.040 -11.259 -5.651 1.00 98.31 116 PHE A O 1
ATOM 947 N N . PHE A 1 117 ? -0.160 -9.478 -4.986 1.00 98.69 117 PHE A N 1
ATOM 948 C CA . PHE A 1 117 ? -0.106 -8.700 -6.213 1.00 98.69 117 PHE A CA 1
ATOM 949 C C . PHE A 1 117 ? 0.763 -7.460 -5.993 1.00 98.69 117 PHE A C 1
ATOM 951 O O . PHE A 1 117 ? 0.672 -6.826 -4.941 1.00 98.69 117 PHE A O 1
ATOM 958 N N . VAL A 1 118 ? 1.579 -7.093 -6.983 1.00 98.75 118 VAL A N 1
ATOM 959 C CA . VAL A 1 118 ? 2.397 -5.868 -6.943 1.00 98.75 118 VAL A CA 1
ATOM 960 C C . VAL A 1 118 ? 2.053 -4.963 -8.116 1.00 98.75 118 VAL A C 1
ATOM 962 O O . VAL A 1 118 ? 2.120 -5.404 -9.253 1.00 98.75 118 VAL A O 1
ATOM 965 N N . TYR A 1 119 ? 1.788 -3.686 -7.866 1.00 98.75 119 TYR A N 1
ATOM 966 C CA . TYR A 1 119 ? 1.857 -2.624 -8.867 1.00 98.75 119 TYR A CA 1
ATOM 967 C C . TYR A 1 119 ? 3.081 -1.763 -8.556 1.00 98.75 119 TYR A C 1
ATOM 969 O O . TYR A 1 119 ? 3.168 -1.204 -7.467 1.00 98.75 1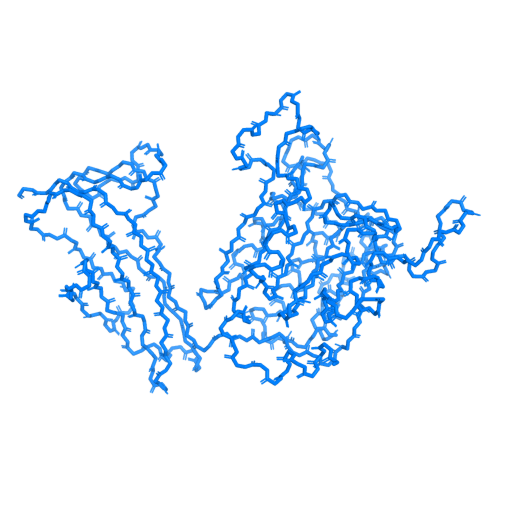19 TYR A O 1
ATOM 977 N N . SER A 1 120 ? 4.043 -1.663 -9.473 1.00 98.44 120 SER A N 1
ATOM 978 C CA . SER A 1 120 ? 5.287 -0.922 -9.247 1.00 98.44 120 SER A CA 1
ATOM 979 C C . SER A 1 120 ? 5.591 0.037 -10.388 1.00 98.44 120 SER A C 1
ATOM 981 O O . SER A 1 120 ? 5.641 -0.359 -11.553 1.00 98.44 120 SER A O 1
ATOM 983 N N . GLN A 1 121 ? 5.881 1.291 -10.038 1.00 97.38 121 GLN A N 1
ATOM 984 C CA . GLN A 1 121 ? 6.290 2.323 -10.996 1.00 97.38 121 GLN A CA 1
ATOM 985 C C . GLN A 1 121 ? 7.796 2.304 -11.314 1.00 97.38 121 GLN A C 1
ATOM 987 O O . GLN A 1 121 ? 8.258 3.072 -12.153 1.00 97.38 121 GLN A O 1
ATOM 992 N N . THR A 1 122 ? 8.561 1.406 -10.694 1.00 95.94 122 THR A N 1
ATOM 993 C CA . THR A 1 122 ? 10.020 1.264 -10.842 1.00 95.94 122 THR A CA 1
ATOM 994 C C . THR A 1 122 ? 10.499 1.094 -12.279 1.00 95.94 122 THR A C 1
ATOM 996 O O . THR A 1 122 ? 9.836 0.449 -13.089 1.00 95.94 122 THR A O 1
ATOM 999 N N . CYS A 1 123 ? 11.723 1.542 -12.562 1.00 97.38 123 CYS A N 1
ATOM 1000 C CA . CYS A 1 123 ? 12.390 1.286 -13.838 1.00 97.38 123 CYS A CA 1
ATOM 1001 C C . CYS A 1 123 ? 12.738 -0.204 -14.035 1.00 97.38 123 CYS A C 1
ATOM 1003 O O . CYS A 1 123 ? 13.240 -0.850 -13.127 1.00 97.38 123 CYS A O 1
ATOM 1005 N N . LEU A 1 124 ? 12.566 -0.724 -15.248 1.00 97.62 124 LEU A N 1
ATOM 1006 C CA . LEU A 1 124 ? 13.129 -1.955 -15.826 1.00 97.62 124 LEU A CA 1
ATOM 1007 C C . LEU A 1 124 ? 12.801 -3.281 -15.124 1.00 97.62 124 LEU A C 1
ATOM 1009 O O . LEU A 1 124 ? 13.121 -4.331 -15.674 1.00 97.62 124 LEU A O 1
ATOM 1013 N N . ALA A 1 125 ? 12.138 -3.270 -13.970 1.00 97.75 125 ALA A N 1
ATOM 1014 C CA . ALA A 1 125 ? 11.822 -4.476 -13.209 1.00 97.75 125 ALA A CA 1
ATOM 1015 C C . ALA A 1 125 ? 10.899 -5.452 -13.971 1.00 97.75 125 ALA A C 1
ATOM 1017 O O . ALA A 1 125 ? 10.868 -6.634 -13.648 1.00 97.75 125 ALA A O 1
ATOM 1018 N N . GLY A 1 126 ? 10.185 -4.978 -15.002 1.00 97.38 126 GLY 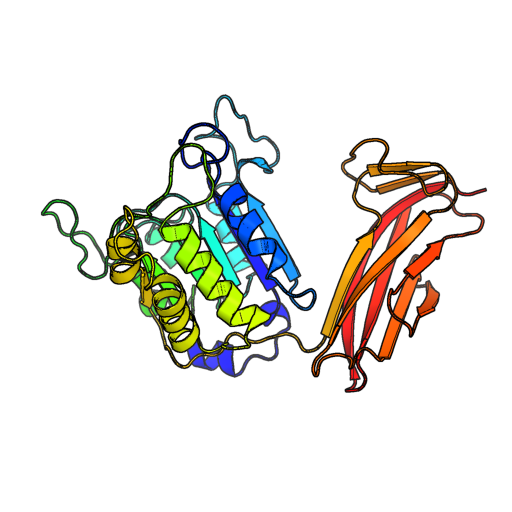A N 1
ATOM 1019 C CA . GLY A 1 126 ? 9.393 -5.785 -15.938 1.00 97.38 126 GLY A CA 1
ATOM 1020 C C . GLY A 1 126 ? 10.024 -5.931 -17.329 1.00 97.38 126 GLY A C 1
ATOM 1021 O O . GLY A 1 126 ? 9.304 -6.106 -18.313 1.00 97.38 126 GLY A O 1
ATOM 1022 N N . SER A 1 127 ? 11.342 -5.765 -17.463 1.00 96.81 127 SER A N 1
ATOM 1023 C CA . SER A 1 127 ? 12.059 -5.852 -18.743 1.00 96.81 127 SER A CA 1
ATOM 1024 C C . SER A 1 127 ? 12.271 -7.308 -19.174 1.00 96.81 127 SER A C 1
ATOM 1026 O O . SER A 1 127 ? 13.403 -7.768 -19.199 1.00 96.81 127 SER A O 1
ATOM 1028 N N . PHE A 1 128 ? 11.203 -8.016 -19.552 1.00 94.75 128 PHE A N 1
ATOM 1029 C CA . PHE A 1 128 ? 11.218 -9.449 -19.918 1.00 94.75 128 PHE A CA 1
ATOM 1030 C C . PHE A 1 128 ? 12.022 -9.802 -21.183 1.00 94.75 128 PHE A C 1
ATOM 1032 O O . PHE A 1 128 ? 12.218 -10.965 -21.517 1.00 94.75 128 PHE A O 1
ATOM 1039 N N . ASP A 1 129 ? 12.464 -8.805 -21.949 1.00 94.44 129 ASP A N 1
ATOM 1040 C CA . ASP A 1 129 ? 13.437 -8.998 -23.028 1.00 94.44 129 ASP A CA 1
ATOM 1041 C C . ASP A 1 129 ? 14.892 -8.982 -22.522 1.00 94.44 129 ASP A C 1
ATOM 1043 O O . ASP A 1 129 ? 15.828 -9.163 -23.304 1.00 94.44 129 ASP A O 1
ATOM 1047 N N . ASN A 1 130 ? 15.072 -8.738 -21.221 1.00 92.25 130 ASN A N 1
ATOM 1048 C CA . ASN A 1 130 ? 16.316 -8.706 -20.463 1.00 92.25 130 ASN A CA 1
ATOM 1049 C C . ASN A 1 130 ? 17.382 -7.753 -21.031 1.00 92.25 130 ASN A C 1
ATOM 1051 O O . ASN A 1 130 ? 18.560 -7.888 -20.712 1.00 92.25 130 ASN A O 1
ATOM 1055 N N . LEU A 1 131 ? 17.004 -6.781 -21.869 1.00 90.62 131 LEU A N 1
ATOM 1056 C CA . LEU A 1 131 ? 17.933 -5.926 -22.609 1.00 90.62 131 LEU A CA 1
ATOM 1057 C C . LEU A 1 131 ? 17.982 -4.503 -22.044 1.00 90.62 131 LEU A C 1
ATOM 1059 O O . LEU A 1 131 ? 17.003 -3.759 -22.107 1.00 90.62 131 LEU A O 1
ATOM 1063 N N . TYR A 1 132 ? 19.171 -4.065 -21.631 1.00 93.38 132 TYR A N 1
ATOM 1064 C CA . TYR A 1 132 ? 19.434 -2.663 -21.314 1.00 93.38 132 TYR A CA 1
ATOM 1065 C C . TYR A 1 132 ? 20.749 -2.189 -21.933 1.00 93.38 132 TYR A C 1
ATOM 1067 O O . TYR A 1 132 ? 21.801 -2.801 -21.764 1.00 93.38 132 TYR A O 1
ATOM 1075 N N . ASN A 1 133 ? 20.683 -1.083 -22.679 1.00 92.38 133 ASN A N 1
ATOM 1076 C CA . ASN A 1 133 ? 21.832 -0.446 -23.330 1.00 92.38 133 ASN A CA 1
ATOM 1077 C C . ASN A 1 133 ? 22.719 -1.412 -24.156 1.00 92.38 133 ASN A C 1
ATOM 1079 O O . ASN A 1 133 ? 23.943 -1.329 -24.126 1.00 92.38 133 ASN A O 1
ATOM 1083 N N . GLY A 1 134 ? 22.099 -2.359 -24.873 1.00 92.69 134 GLY A N 1
ATOM 1084 C CA . GLY A 1 134 ? 22.805 -3.342 -25.708 1.00 92.69 134 GLY A CA 1
ATOM 1085 C C . GLY A 1 134 ? 23.347 -4.568 -24.962 1.00 92.69 134 GLY A C 1
ATOM 1086 O O . GLY A 1 134 ? 23.957 -5.430 -25.592 1.00 92.69 134 GLY A O 1
ATOM 1087 N N . HIS A 1 135 ? 23.112 -4.670 -23.652 1.00 92.56 135 HIS A N 1
ATOM 1088 C CA . HIS A 1 135 ? 23.529 -5.795 -22.821 1.00 92.56 135 HIS A CA 1
ATOM 1089 C C . HIS A 1 135 ? 22.327 -6.598 -22.332 1.00 92.56 135 HIS A C 1
ATOM 1091 O O . HIS A 1 135 ? 21.347 -6.025 -21.856 1.00 92.56 135 HIS A O 1
ATOM 1097 N N . TYR A 1 136 ? 22.428 -7.923 -22.443 1.00 94.31 136 TYR A N 1
ATOM 1098 C CA . TYR A 1 136 ? 21.457 -8.845 -21.866 1.00 94.31 136 TYR A CA 1
ATOM 1099 C C . TYR A 1 136 ? 21.801 -9.138 -20.406 1.00 94.31 136 TYR A C 1
ATOM 1101 O O . TYR A 1 136 ? 22.964 -9.381 -20.073 1.00 94.31 136 TYR A O 1
ATOM 1109 N N . TYR A 1 137 ? 20.779 -9.130 -19.564 1.00 93.75 137 TYR A N 1
ATOM 1110 C CA . TYR A 1 137 ? 20.816 -9.479 -18.149 1.00 93.75 137 TYR A CA 1
ATOM 1111 C C . TYR A 1 137 ? 20.112 -10.828 -17.924 1.00 93.75 137 TYR A C 1
ATOM 1113 O O . TYR A 1 137 ? 19.726 -11.502 -18.880 1.00 93.75 137 TYR A O 1
ATOM 1121 N N . SER A 1 138 ? 20.005 -11.255 -16.665 1.00 93.62 138 SER A N 1
ATOM 1122 C CA . SER A 1 138 ? 19.143 -12.375 -16.273 1.00 93.62 138 SER A CA 1
ATOM 1123 C C . SER A 1 138 ? 17.665 -12.008 -16.410 1.00 93.62 138 SER A C 1
ATOM 1125 O O . SER A 1 138 ? 17.349 -10.836 -16.630 1.00 93.62 138 SER A O 1
ATOM 1127 N N . ASP A 1 139 ? 16.797 -12.997 -16.200 1.00 96.31 139 ASP A N 1
ATOM 1128 C CA . ASP A 1 139 ? 15.350 -12.804 -16.112 1.00 96.31 139 ASP A CA 1
ATOM 1129 C C . ASP A 1 139 ? 15.004 -11.687 -15.131 1.00 96.31 139 ASP A C 1
ATOM 1131 O O . ASP A 1 139 ? 15.696 -11.446 -14.124 1.00 96.31 139 ASP A O 1
ATOM 1135 N N . CYS A 1 140 ? 13.979 -10.927 -15.495 1.00 97.31 140 CYS A N 1
ATOM 1136 C CA . CYS A 1 140 ? 13.681 -9.683 -14.818 1.00 97.31 140 CYS A CA 1
ATOM 1137 C C . CYS A 1 140 ? 13.043 -9.926 -13.444 1.00 97.31 140 CYS A C 1
ATOM 1139 O O . CYS A 1 140 ? 12.503 -10.997 -13.159 1.00 97.31 140 CYS A O 1
ATOM 1141 N N . ALA A 1 141 ? 13.076 -8.924 -12.564 1.00 97.94 141 ALA A N 1
ATOM 1142 C CA . ALA A 1 141 ? 12.515 -9.047 -11.217 1.00 97.94 141 ALA A CA 1
ATOM 1143 C C . ALA A 1 141 ? 11.037 -9.494 -11.233 1.00 97.94 141 ALA A C 1
ATOM 1145 O O . ALA A 1 141 ? 10.623 -10.283 -10.384 1.00 97.94 141 ALA A O 1
ATOM 1146 N N . ALA A 1 142 ? 10.249 -9.049 -12.218 1.00 98.25 142 ALA A N 1
ATOM 1147 C CA . ALA A 1 142 ? 8.864 -9.478 -12.402 1.00 98.25 142 ALA A CA 1
ATOM 1148 C C . ALA A 1 142 ? 8.728 -10.990 -12.652 1.00 98.25 142 ALA A C 1
ATOM 1150 O O . ALA A 1 142 ? 7.822 -11.621 -12.100 1.00 98.25 142 ALA A O 1
ATOM 1151 N N . GLU A 1 143 ? 9.633 -11.590 -13.428 1.00 97.94 143 GLU A N 1
ATOM 1152 C CA . GLU A 1 143 ? 9.682 -13.041 -13.650 1.00 97.94 143 GLU A CA 1
ATOM 1153 C C . GLU A 1 143 ? 10.068 -13.770 -12.359 1.00 97.94 143 GLU A C 1
ATOM 1155 O O . GLU A 1 143 ? 9.416 -14.743 -11.980 1.00 97.94 143 GLU A O 1
ATOM 1160 N N . HIS A 1 144 ? 11.019 -13.231 -11.592 1.00 97.94 144 HIS A N 1
ATOM 1161 C CA . HIS A 1 144 ? 11.388 -13.802 -10.296 1.00 97.94 144 HIS A CA 1
ATOM 1162 C C . HIS A 1 144 ? 10.244 -13.778 -9.272 1.00 97.94 144 HIS A C 1
ATOM 1164 O O . HIS A 1 144 ? 9.992 -14.770 -8.583 1.00 97.94 144 HIS A O 1
ATOM 1170 N N . PHE A 1 145 ? 9.475 -12.687 -9.212 1.00 98.00 145 PHE A N 1
ATOM 1171 C CA . PHE A 1 145 ? 8.293 -12.621 -8.352 1.00 98.00 145 PHE A CA 1
ATOM 1172 C C . PHE A 1 145 ? 7.195 -13.606 -8.777 1.00 98.00 145 PHE A C 1
ATOM 1174 O O . PHE A 1 145 ? 6.462 -14.097 -7.916 1.00 98.00 145 PHE A O 1
ATOM 1181 N N . THR A 1 146 ? 7.043 -13.894 -10.074 1.00 97.19 146 THR A N 1
ATOM 1182 C CA . THR A 1 146 ? 5.854 -14.583 -10.610 1.00 97.19 146 THR A CA 1
ATOM 1183 C C . THR A 1 146 ? 6.080 -16.036 -11.019 1.00 97.19 146 THR A C 1
ATOM 1185 O O . THR A 1 146 ? 5.210 -16.859 -10.734 1.00 97.19 146 THR A O 1
ATOM 1188 N N . VAL A 1 147 ? 7.220 -16.403 -11.600 1.00 94.50 147 VAL A N 1
ATOM 1189 C CA . VAL A 1 147 ? 7.425 -17.738 -12.192 1.00 94.50 147 VAL A CA 1
ATOM 1190 C C . VAL A 1 147 ? 8.666 -18.482 -11.696 1.00 94.50 147 VAL A C 1
ATOM 1192 O O . VAL A 1 147 ? 8.585 -19.703 -11.571 1.00 94.50 147 VAL A O 1
ATOM 1195 N N . GLU A 1 148 ? 9.757 -17.799 -11.334 1.00 92.81 148 GLU A N 1
ATOM 1196 C CA . GLU A 1 148 ? 11.009 -18.487 -10.944 1.00 92.81 148 GLU A CA 1
ATOM 1197 C C . GLU A 1 148 ? 10.984 -19.054 -9.515 1.00 92.81 148 GLU A C 1
ATOM 1199 O O . GLU A 1 148 ? 11.704 -20.001 -9.197 1.00 92.81 148 GLU A O 1
ATOM 1204 N N . SER A 1 149 ? 10.123 -18.512 -8.647 1.00 90.62 149 SER A N 1
ATOM 1205 C CA . SER A 1 149 ? 9.981 -18.948 -7.256 1.00 90.62 149 SER A CA 1
ATOM 1206 C C . SER A 1 149 ? 8.591 -19.537 -6.968 1.00 90.62 149 SER A C 1
ATOM 1208 O O . SER A 1 149 ? 7.574 -18.993 -7.425 1.00 90.62 149 SER A O 1
ATOM 1210 N N . PRO A 1 150 ? 8.494 -20.620 -6.160 1.00 93.12 150 PRO A N 1
ATOM 1211 C CA . PRO A 1 150 ? 7.212 -21.096 -5.638 1.00 93.12 150 PRO A CA 1
ATOM 1212 C C . PRO A 1 150 ? 6.575 -20.105 -4.648 1.00 93.12 150 PRO A C 1
ATOM 1214 O O . PRO A 1 150 ? 5.389 -20.244 -4.345 1.00 93.12 150 PRO A O 1
ATOM 1217 N N . HIS A 1 151 ? 7.349 -19.125 -4.173 1.00 96.88 151 HIS A N 1
ATOM 1218 C CA . HIS A 1 151 ? 6.938 -18.023 -3.308 1.00 96.88 151 HIS A CA 1
ATOM 1219 C C . HIS A 1 151 ? 6.733 -16.733 -4.131 1.00 96.88 151 HIS A C 1
ATOM 1221 O O . HIS A 1 151 ? 6.671 -16.762 -5.364 1.00 96.88 151 HIS A O 1
ATOM 1227 N N . GLY A 1 152 ? 6.576 -15.591 -3.463 1.00 97.44 152 GLY A N 1
ATOM 1228 C CA . GLY A 1 152 ? 6.408 -14.288 -4.105 1.00 97.44 152 GLY A CA 1
ATOM 1229 C C . GLY A 1 152 ? 4.970 -13.988 -4.530 1.00 97.44 152 GLY A C 1
ATOM 1230 O O . GLY A 1 152 ? 4.018 -14.226 -3.782 1.00 97.44 152 GLY A O 1
ATOM 1231 N N . ALA A 1 153 ? 4.821 -13.430 -5.727 1.00 98.25 153 ALA A N 1
ATOM 1232 C CA . ALA A 1 153 ? 3.581 -12.859 -6.228 1.00 98.25 153 ALA A CA 1
ATOM 1233 C C . ALA A 1 153 ? 2.800 -13.830 -7.127 1.00 98.25 153 ALA A C 1
ATOM 1235 O O . ALA A 1 153 ? 3.393 -14.632 -7.854 1.00 98.25 153 ALA A O 1
ATOM 1236 N N . PHE A 1 154 ? 1.468 -13.730 -7.125 1.00 98.12 154 PHE A N 1
ATOM 1237 C CA . PHE A 1 154 ? 0.636 -14.383 -8.146 1.00 98.12 154 PHE A CA 1
ATOM 1238 C C . PHE A 1 154 ? 0.538 -13.549 -9.431 1.00 98.12 154 PHE A C 1
ATOM 1240 O O . PHE A 1 154 ? 0.323 -14.111 -10.502 1.00 98.12 154 PHE A O 1
ATOM 1247 N N . ALA A 1 155 ? 0.726 -12.231 -9.334 1.00 98.50 155 ALA A N 1
ATOM 1248 C CA . ALA A 1 155 ? 0.813 -11.328 -10.473 1.00 98.50 155 ALA A CA 1
ATOM 1249 C C . ALA A 1 155 ? 1.569 -10.044 -10.103 1.00 98.50 155 ALA A C 1
ATOM 1251 O O . ALA A 1 155 ? 1.546 -9.617 -8.947 1.00 98.50 155 ALA A O 1
ATOM 1252 N N . VAL A 1 156 ? 2.206 -9.400 -11.080 1.00 98.69 156 VAL A N 1
ATOM 1253 C CA . VAL A 1 156 ? 2.796 -8.066 -10.914 1.00 98.69 156 VAL A CA 1
ATOM 1254 C C . VAL A 1 156 ? 2.530 -7.186 -12.132 1.00 98.69 156 VAL A C 1
ATOM 1256 O O . VAL A 1 156 ? 2.489 -7.670 -13.258 1.00 98.69 156 VAL A O 1
ATOM 1259 N N . ILE A 1 157 ? 2.389 -5.883 -11.920 1.00 98.75 157 ILE A N 1
ATOM 1260 C CA . ILE A 1 157 ? 2.460 -4.854 -12.951 1.00 98.75 157 ILE A CA 1
ATOM 1261 C C . ILE A 1 157 ? 3.751 -4.074 -12.735 1.00 98.75 157 ILE A C 1
ATOM 1263 O O . ILE A 1 157 ? 3.931 -3.439 -11.697 1.00 98.75 157 ILE A O 1
ATOM 1267 N N . MET A 1 158 ? 4.662 -4.150 -13.704 1.00 98.38 158 MET A N 1
ATOM 1268 C CA . MET A 1 158 ? 5.969 -3.490 -13.651 1.00 98.38 158 MET A CA 1
ATOM 1269 C C . MET A 1 158 ? 6.358 -2.950 -15.026 1.00 98.38 158 MET A C 1
ATOM 1271 O O . MET A 1 158 ? 5.903 -3.447 -16.061 1.00 98.38 158 MET A O 1
ATOM 1275 N N . ASN A 1 159 ? 7.217 -1.930 -15.042 1.00 98.06 159 ASN A N 1
ATOM 1276 C CA . ASN A 1 159 ? 7.633 -1.282 -16.280 1.00 98.06 159 ASN A CA 1
ATOM 1277 C C . ASN A 1 159 ? 8.758 -2.053 -16.979 1.00 98.06 159 ASN A C 1
ATOM 1279 O O . ASN A 1 159 ? 9.771 -2.404 -16.370 1.00 98.06 159 ASN A O 1
ATOM 1283 N N . ALA A 1 160 ? 8.610 -2.257 -18.288 1.00 97.06 160 ALA A N 1
ATOM 1284 C CA . ALA A 1 160 ? 9.660 -2.830 -19.130 1.00 97.06 160 ALA A CA 1
ATOM 1285 C C . ALA A 1 160 ? 10.838 -1.873 -19.361 1.00 97.06 160 ALA A C 1
ATOM 1287 O O . ALA A 1 160 ? 11.942 -2.322 -19.667 1.00 97.06 160 ALA A O 1
ATOM 1288 N N . ARG A 1 161 ? 10.620 -0.557 -19.239 1.00 96.31 161 ARG A N 1
ATOM 1289 C CA . ARG A 1 161 ? 11.656 0.481 -19.335 1.00 96.31 161 ARG A CA 1
ATOM 1290 C C . ARG A 1 161 ? 11.523 1.461 -18.170 1.00 96.31 161 ARG A C 1
ATOM 1292 O O . ARG A 1 161 ? 11.526 1.014 -17.033 1.00 96.31 161 ARG A O 1
ATOM 1299 N N . TYR A 1 162 ? 11.532 2.767 -18.388 1.00 95.38 162 TYR A N 1
ATOM 1300 C CA . TYR A 1 162 ? 11.730 3.714 -17.293 1.00 95.38 162 TYR A CA 1
ATOM 1301 C C . TYR A 1 162 ? 10.444 3.950 -16.501 1.00 95.38 162 TYR A C 1
ATOM 1303 O O . TYR A 1 162 ? 9.384 4.152 -17.064 1.00 95.38 162 TYR A O 1
ATOM 1311 N N . GLY A 1 163 ? 10.547 4.003 -15.176 1.00 94.88 163 GLY A N 1
ATOM 1312 C CA . GLY A 1 163 ? 9.538 4.664 -14.358 1.00 94.88 163 GLY A CA 1
ATOM 1313 C C . GLY A 1 163 ? 9.604 6.168 -14.591 1.00 94.88 163 GLY A C 1
ATOM 1314 O O . GLY A 1 163 ? 10.646 6.777 -14.348 1.00 94.88 163 GLY A O 1
ATOM 1315 N N . LEU A 1 164 ? 8.533 6.772 -15.102 1.00 95.94 164 LEU A N 1
ATOM 1316 C CA . LEU A 1 164 ? 8.523 8.179 -15.487 1.00 95.94 164 LEU A CA 1
ATOM 1317 C C . LEU A 1 164 ? 7.846 9.035 -14.413 1.00 95.94 164 LEU A C 1
ATOM 1319 O O . LEU A 1 164 ? 6.620 9.115 -14.344 1.00 95.94 164 LEU A O 1
ATOM 1323 N N . GLY A 1 165 ? 8.682 9.690 -13.604 1.00 93.75 165 GLY A N 1
ATOM 1324 C CA . GLY A 1 165 ? 8.306 10.729 -12.643 1.00 93.75 165 GLY A CA 1
ATOM 1325 C C . GLY A 1 165 ? 8.214 12.128 -13.265 1.00 93.75 165 GLY A C 1
ATOM 1326 O O . GLY A 1 165 ? 8.374 12.317 -14.473 1.00 93.75 165 GLY A O 1
ATOM 1327 N N . SER A 1 166 ? 7.971 13.138 -12.433 1.00 93.38 166 SER A N 1
ATOM 1328 C CA . SER A 1 166 ? 8.043 14.553 -12.817 1.00 93.38 166 SER A CA 1
ATOM 1329 C C . SER A 1 166 ? 8.672 15.372 -11.696 1.00 93.38 166 SER A C 1
ATOM 1331 O O . SER A 1 166 ? 8.504 15.062 -10.523 1.00 93.38 166 SER A O 1
ATOM 1333 N N . GLU A 1 167 ? 9.448 16.394 -12.055 1.00 91.94 167 GLU A N 1
ATOM 1334 C CA . GLU A 1 167 ? 10.160 17.228 -11.086 1.00 91.94 167 GLU A CA 1
ATOM 1335 C C . GLU A 1 167 ? 9.225 18.277 -10.468 1.00 91.94 167 GLU A C 1
ATOM 1337 O O . GLU A 1 167 ? 8.512 18.986 -11.178 1.00 91.94 167 GLU A O 1
ATOM 1342 N N . GLY A 1 168 ? 9.246 18.400 -9.139 1.00 92.31 168 GLY A N 1
ATOM 1343 C CA . GLY A 1 168 ? 8.497 19.424 -8.406 1.00 92.31 168 GLY A CA 1
ATOM 1344 C C . GLY A 1 168 ? 6.985 19.187 -8.302 1.00 92.31 168 GLY A C 1
ATOM 1345 O O . GLY A 1 168 ? 6.277 20.058 -7.801 1.00 92.31 168 GLY A O 1
ATOM 1346 N N . THR A 1 169 ? 6.486 18.033 -8.744 1.00 94.88 169 THR A N 1
ATOM 1347 C CA . THR A 1 169 ? 5.077 17.627 -8.659 1.00 94.88 169 THR A CA 1
ATOM 1348 C C . THR A 1 169 ? 4.944 16.109 -8.482 1.00 94.88 169 THR A C 1
ATOM 1350 O O . THR A 1 169 ? 5.822 15.355 -8.898 1.00 94.88 169 THR A O 1
ATOM 1353 N N . VAL A 1 170 ? 3.844 15.668 -7.865 1.00 94.56 170 VAL A N 1
ATOM 1354 C CA . VAL A 1 170 ? 3.443 14.247 -7.794 1.00 94.56 170 VAL A CA 1
ATOM 1355 C C . VAL A 1 170 ? 2.614 13.808 -9.011 1.00 94.56 170 VAL A C 1
ATOM 1357 O O . VAL A 1 170 ? 2.367 12.622 -9.198 1.00 94.56 170 VAL A O 1
ATOM 1360 N N . GLU A 1 171 ? 2.233 14.752 -9.876 1.00 94.75 171 GLU A N 1
ATOM 1361 C CA . GLU A 1 171 ? 1.603 14.471 -11.168 1.00 94.75 171 GLU A CA 1
ATOM 1362 C C . GLU A 1 171 ? 2.663 13.950 -12.141 1.00 94.75 171 GLU A C 1
ATOM 1364 O O . GLU A 1 171 ? 3.517 14.712 -12.596 1.00 94.75 171 GLU A O 1
ATOM 1369 N N . SER A 1 172 ? 2.637 12.655 -12.450 1.00 95.50 172 SER A N 1
ATOM 1370 C CA . SER A 1 172 ? 3.628 12.026 -13.324 1.00 95.50 172 SER A CA 1
ATOM 1371 C C . SER A 1 172 ? 2.996 11.053 -14.316 1.00 95.50 172 SER A C 1
ATOM 1373 O O . SER A 1 172 ? 1.913 10.520 -14.056 1.00 95.50 172 SER A O 1
ATOM 1375 N N . PRO A 1 173 ? 3.670 10.764 -15.447 1.00 96.81 173 PRO A N 1
ATOM 1376 C CA . PRO A 1 173 ? 3.160 9.799 -16.406 1.00 96.81 173 PRO A CA 1
ATOM 1377 C C . PRO A 1 173 ? 2.874 8.429 -15.794 1.00 96.81 173 PRO A C 1
ATOM 1379 O O . PRO A 1 173 ? 1.775 7.914 -15.979 1.00 96.81 173 PRO A O 1
ATOM 1382 N N . SER A 1 174 ? 3.815 7.863 -15.030 1.00 97.19 174 SER A N 1
ATOM 1383 C CA . SER A 1 174 ? 3.593 6.589 -14.333 1.00 97.19 174 SER A CA 1
ATOM 1384 C C . SER A 1 174 ? 2.517 6.701 -13.247 1.00 97.19 174 SER A C 1
ATOM 1386 O O . SER A 1 174 ? 1.707 5.783 -13.097 1.00 97.19 174 SER A O 1
ATOM 1388 N N . GLY A 1 175 ? 2.462 7.838 -12.543 1.00 97.06 175 GLY A N 1
ATOM 1389 C CA . GLY A 1 175 ? 1.479 8.115 -11.497 1.00 97.06 175 GLY A CA 1
ATOM 1390 C C . GLY A 1 175 ? 0.043 8.125 -12.014 1.00 97.06 175 GLY A C 1
ATOM 1391 O O . GLY A 1 175 ? -0.839 7.574 -11.367 1.00 97.06 175 GLY A O 1
ATOM 1392 N N . HIS A 1 176 ? -0.201 8.646 -13.217 1.00 97.69 176 HIS A N 1
ATOM 1393 C CA . HIS A 1 176 ? -1.544 8.658 -13.801 1.00 97.69 176 HIS A CA 1
ATOM 1394 C C . HIS A 1 176 ? -2.087 7.264 -14.136 1.00 97.69 176 HIS A C 1
ATOM 1396 O O . HIS A 1 176 ? -3.283 7.011 -13.955 1.00 97.69 176 HIS A O 1
ATOM 1402 N N . TYR A 1 177 ? -1.238 6.347 -14.616 1.00 98.31 177 TYR A N 1
ATOM 1403 C CA . TYR A 1 177 ? -1.659 4.961 -14.854 1.00 98.31 177 TYR A CA 1
ATOM 1404 C C . TYR A 1 177 ? -1.897 4.217 -13.539 1.00 98.31 177 TYR A C 1
ATOM 1406 O O . TYR A 1 177 ? -2.861 3.461 -13.446 1.00 98.31 177 TYR A O 1
ATOM 1414 N N . ASP A 1 178 ? -1.067 4.471 -12.527 1.00 98.25 178 ASP A N 1
ATOM 1415 C CA . ASP A 1 178 ? -1.239 3.931 -11.176 1.00 98.25 178 ASP A CA 1
ATOM 1416 C C . ASP A 1 178 ? -2.562 4.391 -10.543 1.00 98.25 178 ASP A C 1
ATOM 1418 O O . ASP A 1 178 ? -3.388 3.571 -10.146 1.00 98.25 178 ASP A O 1
ATOM 1422 N N . GLU A 1 179 ? -2.833 5.697 -10.558 1.00 98.19 179 GLU A N 1
ATOM 1423 C CA . GLU A 1 179 ? -4.093 6.267 -10.077 1.00 98.19 179 GLU A CA 1
ATOM 1424 C C . GLU A 1 179 ? -5.304 5.686 -10.802 1.00 98.19 179 GLU A C 1
ATOM 1426 O O . GLU A 1 179 ? -6.255 5.220 -10.170 1.00 98.19 179 GLU A O 1
ATOM 1431 N N . SER A 1 180 ? -5.250 5.631 -12.133 1.00 98.12 180 SER A N 1
ATOM 1432 C CA . SER A 1 180 ? -6.363 5.112 -12.929 1.00 98.12 180 SER A CA 1
ATOM 1433 C C . SER A 1 180 ? -6.591 3.614 -12.700 1.00 98.12 180 SER A C 1
ATOM 1435 O O . SER A 1 180 ? -7.733 3.160 -12.744 1.00 98.12 180 SER A O 1
ATOM 1437 N N . PHE A 1 181 ? -5.534 2.840 -12.430 1.00 98.62 181 PHE A N 1
ATOM 1438 C CA . PHE A 1 181 ? -5.639 1.420 -12.095 1.00 98.62 181 PHE A CA 1
ATOM 1439 C C . PHE A 1 181 ? -6.354 1.212 -10.754 1.00 98.62 181 PHE A C 1
ATOM 1441 O O . PHE A 1 181 ? -7.323 0.454 -10.684 1.00 98.62 181 PHE A O 1
ATOM 1448 N N . PHE A 1 182 ? -5.937 1.915 -9.698 1.00 98.19 182 PHE A N 1
ATOM 1449 C CA . PHE A 1 182 ? -6.549 1.769 -8.373 1.00 98.19 182 PHE A CA 1
ATOM 1450 C C . PHE A 1 182 ? -7.963 2.350 -8.297 1.00 98.19 182 PHE A C 1
ATOM 1452 O O . PHE A 1 182 ? -8.829 1.753 -7.656 1.00 98.19 182 PHE A O 1
ATOM 1459 N N . LYS A 1 183 ? -8.245 3.426 -9.037 1.00 97.44 183 LYS A N 1
ATOM 1460 C CA . LYS A 1 183 ? -9.610 3.905 -9.278 1.00 97.44 183 LYS A CA 1
ATOM 1461 C C . LYS A 1 183 ? -10.486 2.828 -9.927 1.00 97.44 183 LYS A C 1
ATOM 1463 O O . LYS A 1 183 ? -11.616 2.605 -9.492 1.00 97.44 183 LYS A O 1
ATOM 1468 N N . ALA A 1 184 ? -9.970 2.122 -10.938 1.00 97.56 184 ALA A N 1
ATOM 1469 C CA . ALA A 1 184 ? -10.702 1.036 -11.591 1.00 97.56 184 ALA A CA 1
ATOM 1470 C C . ALA A 1 184 ? -11.049 -0.090 -10.608 1.00 97.56 184 ALA A C 1
ATOM 1472 O O . ALA A 1 184 ? -12.200 -0.531 -10.564 1.00 97.56 184 ALA A O 1
ATOM 1473 N N . LEU A 1 185 ? -10.071 -0.515 -9.801 1.00 95.69 185 LEU A N 1
ATOM 1474 C CA . LEU A 1 185 ? -10.248 -1.577 -8.812 1.00 95.69 185 LEU A CA 1
ATOM 1475 C C . LEU A 1 185 ? -11.266 -1.199 -7.731 1.00 95.69 185 LEU A C 1
ATOM 1477 O O . LEU A 1 185 ? -12.171 -1.983 -7.440 1.00 95.69 185 LEU A O 1
ATOM 1481 N N . PHE A 1 186 ? -11.101 -0.024 -7.122 1.00 93.38 186 PHE A N 1
ATOM 1482 C CA . PHE A 1 186 ? -11.759 0.299 -5.858 1.00 93.38 186 PHE A CA 1
ATOM 1483 C C . PHE A 1 186 ? -13.015 1.159 -5.984 1.00 93.38 186 PHE A C 1
ATOM 1485 O O . PHE A 1 186 ? -13.927 0.991 -5.176 1.00 93.38 186 PHE A O 1
ATOM 1492 N N . GLU A 1 187 ? -13.110 2.028 -6.992 1.00 91.56 187 GLU A N 1
ATOM 1493 C CA . GLU A 1 187 ? -14.300 2.866 -7.199 1.00 91.56 187 GLU A CA 1
ATOM 1494 C C . GLU A 1 187 ? -15.230 2.301 -8.273 1.00 91.56 187 GLU A C 1
ATOM 1496 O O . GLU A 1 187 ? -16.451 2.330 -8.122 1.00 91.56 187 GLU A O 1
ATOM 1501 N N . LEU A 1 188 ? -14.665 1.780 -9.368 1.00 92.38 188 LEU A N 1
ATOM 1502 C CA . LEU A 1 188 ? -15.448 1.319 -10.521 1.00 92.38 18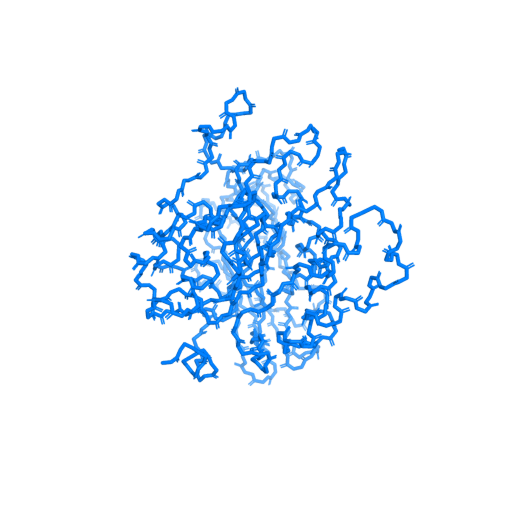8 LEU A CA 1
ATOM 1503 C C . LEU A 1 188 ? -15.802 -0.174 -10.465 1.00 92.38 188 LEU A C 1
ATOM 1505 O O . LEU A 1 188 ? -16.550 -0.655 -11.317 1.00 92.38 188 LEU A O 1
ATOM 1509 N N . GLY A 1 189 ? -15.260 -0.913 -9.492 1.00 90.44 189 GLY A N 1
ATOM 1510 C CA . GLY A 1 189 ? -15.493 -2.350 -9.329 1.00 90.44 189 GLY A CA 1
ATOM 1511 C C . GLY A 1 189 ? -14.910 -3.214 -10.454 1.00 90.44 189 GLY A C 1
ATOM 1512 O O . GLY A 1 189 ? -15.307 -4.369 -10.611 1.00 90.44 189 GLY A O 1
ATOM 1513 N N . MET A 1 190 ? -13.972 -2.688 -11.248 1.00 95.94 190 MET A N 1
ATOM 1514 C CA . MET A 1 190 ? -13.272 -3.433 -12.298 1.00 95.94 190 MET A CA 1
ATOM 1515 C C . MET A 1 190 ? -12.125 -4.236 -11.683 1.00 95.94 190 MET A C 1
ATOM 1517 O O . MET A 1 190 ? -10.971 -3.849 -11.799 1.00 95.94 190 MET A O 1
ATOM 1521 N N . ARG A 1 191 ? -12.441 -5.332 -10.991 1.00 94.75 191 ARG A N 1
ATOM 1522 C CA . ARG A 1 191 ? -11.474 -6.035 -10.126 1.00 94.75 191 ARG A CA 1
ATOM 1523 C C . ARG A 1 191 ? -10.524 -6.989 -10.847 1.00 94.75 191 ARG A C 1
ATOM 1525 O O . ARG A 1 191 ? -9.508 -7.357 -10.267 1.00 94.75 191 ARG A O 1
ATOM 1532 N N . GLU A 1 192 ? -10.828 -7.392 -12.079 1.00 98.25 192 GLU A N 1
ATOM 1533 C CA . GLU A 1 192 ? -9.925 -8.218 -12.892 1.00 98.25 192 GLU A CA 1
ATOM 1534 C C . GLU A 1 192 ? -8.670 -7.419 -13.270 1.00 98.25 192 GLU A C 1
ATOM 1536 O O . GLU A 1 192 ? -8.773 -6.344 -13.873 1.00 98.25 192 GLU A O 1
ATOM 1541 N N . LEU A 1 193 ? -7.484 -7.954 -12.965 1.00 98.25 193 LEU A N 1
ATOM 1542 C CA . LEU A 1 193 ? -6.202 -7.265 -13.162 1.00 98.25 193 LEU A CA 1
ATOM 1543 C C . LEU A 1 193 ? -5.997 -6.786 -14.603 1.00 98.25 193 LEU A C 1
ATOM 1545 O O . LEU A 1 193 ? -5.566 -5.653 -14.837 1.00 98.25 193 LEU A O 1
ATOM 1549 N N . GLY A 1 194 ? -6.332 -7.628 -15.582 1.00 98.38 194 GLY A N 1
ATOM 1550 C CA . GLY A 1 194 ? -6.229 -7.291 -16.998 1.00 98.38 194 GLY A CA 1
ATOM 1551 C C . GLY A 1 194 ? -7.176 -6.161 -17.400 1.00 98.38 194 GLY A C 1
ATOM 1552 O O . GLY A 1 194 ? -6.762 -5.239 -18.107 1.00 98.38 194 GLY A O 1
ATOM 1553 N N . LYS A 1 195 ? -8.428 -6.187 -16.921 1.00 98.31 195 LYS A N 1
ATOM 1554 C CA . LYS A 1 195 ? -9.414 -5.130 -17.202 1.00 98.31 195 LYS A CA 1
ATOM 1555 C C . LYS A 1 195 ? -9.026 -3.811 -16.543 1.00 98.31 195 LYS A C 1
ATOM 1557 O O . LYS A 1 195 ? -9.075 -2.786 -17.217 1.00 98.31 195 LYS A O 1
ATOM 1562 N N . ALA A 1 196 ? -8.590 -3.829 -15.284 1.00 98.38 196 ALA A N 1
ATOM 1563 C CA . ALA A 1 196 ? -8.129 -2.635 -14.578 1.00 98.38 196 ALA A CA 1
ATOM 1564 C C . ALA A 1 196 ? -6.904 -2.001 -15.260 1.00 98.38 196 ALA A C 1
ATOM 1566 O O . ALA A 1 196 ? -6.867 -0.789 -15.474 1.00 98.38 196 ALA A O 1
ATOM 1567 N N . ASN A 1 197 ? -5.928 -2.815 -15.683 1.00 98.12 197 ASN A N 1
ATOM 1568 C CA . ASN A 1 197 ? -4.744 -2.324 -16.397 1.00 98.12 197 ASN A CA 1
ATOM 1569 C C . ASN A 1 197 ? -5.069 -1.819 -17.813 1.00 98.12 197 ASN A C 1
ATOM 1571 O O . ASN A 1 197 ? -4.432 -0.901 -18.319 1.00 98.12 197 ASN A O 1
ATOM 1575 N N . LEU A 1 198 ? -6.073 -2.392 -18.482 1.00 97.94 198 LEU A N 1
ATOM 1576 C CA . LEU A 1 198 ? -6.556 -1.849 -19.752 1.00 97.94 198 LEU A CA 1
ATOM 1577 C C . LEU A 1 198 ? -7.302 -0.525 -19.546 1.00 97.94 198 LEU A C 1
ATOM 1579 O O . LEU A 1 198 ? -7.094 0.417 -20.312 1.00 97.94 198 LEU A O 1
ATOM 1583 N N . TYR A 1 199 ? -8.144 -0.444 -18.514 1.00 98.44 199 TYR A N 1
ATOM 1584 C CA . TYR A 1 199 ? -8.864 0.774 -18.160 1.00 98.44 199 TYR A CA 1
ATOM 1585 C C . TYR A 1 199 ? -7.893 1.919 -17.869 1.00 98.44 199 TYR A C 1
ATOM 1587 O O . TYR A 1 199 ? -8.082 3.008 -18.404 1.00 98.44 199 TYR A O 1
ATOM 1595 N N . SER A 1 200 ? -6.813 1.678 -17.113 1.00 98.06 200 SER A N 1
ATOM 1596 C CA . SER A 1 200 ? -5.832 2.729 -16.813 1.00 98.06 200 SER A CA 1
ATOM 1597 C C . SER A 1 200 ? -5.236 3.347 -18.083 1.00 98.06 200 SER A C 1
ATOM 1599 O O . SER A 1 200 ? -5.004 4.555 -18.147 1.00 98.06 200 SER A O 1
ATOM 1601 N N . LYS A 1 201 ? -5.074 2.545 -19.144 1.00 97.69 201 LYS A N 1
ATOM 1602 C CA . LYS A 1 201 ? -4.631 3.010 -20.466 1.00 97.69 201 LYS A CA 1
ATOM 1603 C C . LYS A 1 201 ? -5.706 3.793 -21.216 1.00 97.69 201 LYS A C 1
ATOM 1605 O O . LYS A 1 201 ? -5.394 4.770 -21.895 1.00 97.69 201 LYS A O 1
ATOM 1610 N N . GLN A 1 202 ? -6.965 3.386 -21.088 1.00 97.81 202 GLN A N 1
ATOM 1611 C CA . GLN A 1 202 ? -8.104 4.060 -21.711 1.00 97.81 202 GLN A CA 1
ATOM 1612 C C . GLN A 1 202 ? -8.410 5.411 -21.053 1.00 97.81 202 GLN A C 1
ATOM 1614 O O . GLN A 1 202 ? -8.624 6.383 -21.776 1.00 97.81 202 GLN A O 1
ATOM 1619 N N . ASP A 1 203 ? -8.363 5.502 -19.720 1.00 98.06 203 ASP A N 1
ATOM 1620 C CA . ASP A 1 203 ? -8.636 6.742 -18.969 1.00 98.06 203 ASP A CA 1
ATOM 1621 C C . ASP A 1 203 ? -7.618 7.847 -19.319 1.00 98.06 203 ASP A C 1
ATOM 1623 O O . ASP A 1 203 ? -7.933 9.035 -19.350 1.00 98.06 203 ASP A O 1
ATOM 1627 N N . ASN A 1 204 ? -6.403 7.448 -19.706 1.00 97.94 204 ASN A N 1
ATOM 1628 C CA . ASN A 1 204 ? -5.307 8.349 -20.058 1.00 97.94 204 ASN A CA 1
ATOM 1629 C C . ASN A 1 204 ? -5.128 8.594 -21.568 1.00 97.94 204 ASN A C 1
ATOM 1631 O O . ASN A 1 204 ? -4.227 9.332 -21.975 1.00 97.94 204 ASN A O 1
ATOM 1635 N N . VAL A 1 205 ? -5.984 8.032 -22.432 1.00 96.81 205 VAL A N 1
ATOM 1636 C CA . VAL A 1 205 ? -5.804 8.118 -23.897 1.00 96.81 205 VAL A CA 1
ATOM 1637 C C . VAL A 1 205 ? -5.825 9.558 -24.422 1.00 96.81 205 VAL A C 1
ATOM 1639 O O . VAL A 1 205 ? -5.106 9.901 -25.361 1.00 96.81 205 VAL A O 1
ATOM 1642 N N . TRP A 1 206 ? -6.621 10.429 -23.802 1.00 97.50 206 TRP A N 1
ATOM 1643 C CA . TRP A 1 206 ? -6.790 11.818 -24.230 1.00 97.50 206 TRP A CA 1
ATOM 1644 C C . TRP A 1 206 ? -5.537 12.677 -24.008 1.00 97.50 206 TRP A C 1
ATOM 1646 O O . TRP A 1 206 ? -5.372 13.694 -24.679 1.00 97.50 206 TRP A O 1
ATOM 1656 N N . ARG A 1 207 ? -4.632 12.238 -23.126 1.00 96.25 207 ARG A N 1
ATOM 1657 C CA . ARG A 1 207 ? -3.358 12.896 -22.807 1.00 96.25 207 ARG A CA 1
ATOM 1658 C C . ARG A 1 207 ? -2.132 12.151 -23.337 1.00 96.25 207 ARG A C 1
ATOM 1660 O O . ARG A 1 207 ? -1.004 12.470 -22.988 1.00 96.25 207 ARG A O 1
ATOM 1667 N N . ILE A 1 208 ? -2.310 11.196 -24.253 1.00 97.06 208 ILE A N 1
ATOM 1668 C CA . ILE A 1 208 ? -1.219 10.346 -24.771 1.00 97.06 208 ILE A CA 1
ATOM 1669 C C . ILE A 1 208 ? -0.059 11.117 -25.436 1.00 97.06 208 ILE A C 1
ATOM 1671 O O . ILE A 1 208 ? 1.023 10.564 -25.632 1.00 97.06 208 ILE A O 1
ATOM 1675 N N . ASN A 1 209 ? -0.281 12.375 -25.832 1.00 97.38 209 ASN A N 1
ATOM 1676 C CA . ASN A 1 209 ? 0.735 13.238 -26.443 1.00 97.38 209 ASN A CA 1
ATOM 1677 C C . ASN A 1 209 ? 1.502 14.105 -25.433 1.00 97.38 209 ASN A C 1
ATOM 1679 O O . ASN A 1 209 ? 2.433 14.802 -25.835 1.00 97.38 209 ASN A O 1
ATOM 1683 N N . GLU A 1 210 ? 1.129 14.076 -24.155 1.00 96.56 210 GLU A N 1
ATOM 1684 C CA . GLU A 1 210 ? 1.910 14.699 -23.089 1.00 96.56 210 GLU A CA 1
ATOM 1685 C C . GLU A 1 210 ? 3.226 13.937 -22.875 1.00 96.56 210 GLU A C 1
ATOM 1687 O O . GLU A 1 210 ? 3.377 12.772 -23.265 1.00 96.56 210 GLU A O 1
ATOM 1692 N N . ASN A 1 211 ? 4.217 14.620 -22.301 1.00 95.19 211 ASN A N 1
ATOM 1693 C CA . ASN A 1 211 ? 5.557 14.065 -22.136 1.00 95.19 211 ASN A CA 1
ATOM 1694 C C . ASN A 1 211 ? 5.506 12.773 -21.302 1.00 95.19 211 ASN A C 1
ATOM 1696 O O . ASN A 1 211 ? 4.895 12.742 -20.243 1.00 95.19 211 ASN A O 1
ATOM 1700 N N . GLY A 1 212 ? 6.123 11.699 -21.793 1.00 95.69 212 GLY A N 1
ATOM 1701 C CA . GLY A 1 212 ? 6.197 10.408 -21.106 1.00 95.69 212 GLY A CA 1
ATOM 1702 C C . GLY A 1 212 ? 4.929 9.544 -21.144 1.00 95.69 212 GLY A C 1
ATOM 1703 O O . GLY A 1 212 ? 5.058 8.323 -21.103 1.00 95.69 212 GLY A O 1
ATOM 1704 N N . MET A 1 213 ? 3.727 10.111 -21.327 1.00 97.44 213 MET A N 1
ATOM 1705 C CA . MET A 1 213 ? 2.460 9.355 -21.270 1.00 97.44 213 MET A CA 1
ATOM 1706 C C . MET A 1 213 ? 2.421 8.162 -22.225 1.00 97.44 213 MET A C 1
ATOM 1708 O O . MET A 1 213 ? 1.994 7.072 -21.845 1.00 97.44 213 MET A O 1
ATOM 1712 N N . ARG A 1 214 ? 2.890 8.341 -23.465 1.00 97.25 214 ARG A N 1
ATOM 1713 C CA . ARG A 1 214 ? 2.945 7.259 -24.461 1.00 97.25 214 ARG A CA 1
ATOM 1714 C C . ARG A 1 214 ? 3.883 6.123 -24.056 1.00 97.25 214 ARG A C 1
ATOM 1716 O O . ARG A 1 214 ? 3.589 4.971 -24.356 1.00 97.25 214 ARG A O 1
ATOM 1723 N N . TRP A 1 215 ? 5.006 6.443 -23.422 1.00 96.38 215 TRP A N 1
ATOM 1724 C CA . TRP A 1 215 ? 6.001 5.450 -23.020 1.00 96.38 215 TRP A CA 1
ATOM 1725 C C . TRP A 1 215 ? 5.525 4.649 -21.819 1.00 96.38 215 TRP A C 1
ATOM 1727 O O . TRP A 1 215 ? 5.469 3.426 -21.933 1.00 96.38 215 TRP A O 1
ATOM 1737 N N . ALA A 1 216 ? 5.007 5.331 -20.797 1.00 97.06 216 ALA A N 1
ATOM 1738 C CA . ALA A 1 216 ? 4.364 4.690 -19.656 1.00 97.06 216 ALA A CA 1
ATOM 1739 C C . ALA A 1 216 ? 3.215 3.755 -20.098 1.00 97.06 216 ALA A C 1
ATOM 1741 O O . ALA A 1 216 ? 3.148 2.605 -19.674 1.00 97.06 216 ALA A O 1
ATOM 1742 N N . CYS A 1 217 ? 2.393 4.160 -21.078 1.00 96.88 217 CYS A N 1
ATOM 1743 C CA . CYS A 1 217 ? 1.343 3.297 -21.645 1.00 96.88 217 CYS A CA 1
ATOM 1744 C C . CYS A 1 217 ? 1.867 1.949 -22.177 1.00 96.88 217 CYS A C 1
ATOM 1746 O O . CYS A 1 217 ? 1.242 0.899 -21.985 1.00 96.88 217 CYS A O 1
ATOM 1748 N N . TYR A 1 218 ? 2.987 1.981 -22.903 1.00 95.19 218 TYR A N 1
ATOM 1749 C CA . TYR A 1 218 ? 3.540 0.804 -23.572 1.00 95.19 218 TYR A CA 1
ATOM 1750 C C . TYR A 1 218 ? 4.377 -0.071 -22.646 1.00 95.19 218 TYR A C 1
ATOM 1752 O O . TYR A 1 218 ? 4.431 -1.280 -22.854 1.00 95.19 218 TYR A O 1
ATOM 1760 N N . GLU A 1 219 ? 5.038 0.517 -21.653 1.00 95.31 219 GLU A N 1
ATOM 1761 C CA . GLU A 1 219 ? 5.970 -0.214 -20.799 1.00 95.31 219 GLU A CA 1
ATOM 1762 C C . GLU A 1 219 ? 5.320 -0.831 -19.559 1.00 95.31 219 GLU A C 1
ATOM 1764 O O . GLU A 1 219 ? 5.865 -1.808 -19.049 1.00 95.31 219 GLU A O 1
ATOM 1769 N N . THR A 1 220 ? 4.171 -0.323 -19.099 1.00 95.94 220 THR A N 1
ATOM 1770 C CA . THR A 1 220 ? 3.428 -0.887 -17.964 1.00 95.94 220 THR A CA 1
ATOM 1771 C C . THR A 1 220 ? 2.754 -2.205 -18.361 1.00 95.94 220 THR A C 1
ATOM 1773 O O . THR A 1 220 ? 1.703 -2.227 -19.024 1.00 95.94 220 THR A O 1
ATOM 1776 N N . ASN A 1 221 ? 3.377 -3.316 -17.959 1.00 95.94 221 ASN A N 1
ATOM 1777 C CA . ASN A 1 221 ? 3.005 -4.672 -18.357 1.00 95.94 221 ASN A CA 1
ATOM 1778 C C . ASN A 1 221 ? 2.555 -5.509 -17.162 1.00 95.94 221 ASN A C 1
ATOM 1780 O O . ASN A 1 221 ? 3.166 -5.456 -16.099 1.00 95.94 221 ASN A O 1
ATOM 1784 N N . LEU A 1 222 ? 1.504 -6.304 -17.375 1.00 98.19 222 LEU A N 1
ATOM 1785 C CA . LEU A 1 222 ? 1.012 -7.289 -16.418 1.00 98.19 222 LEU A CA 1
ATOM 1786 C C . LEU A 1 222 ? 1.705 -8.634 -16.657 1.00 98.19 222 LEU A C 1
ATOM 1788 O O . LEU A 1 222 ? 1.648 -9.175 -17.760 1.00 98.19 222 LEU A O 1
ATOM 1792 N N . PHE A 1 223 ? 2.302 -9.173 -15.602 1.00 98.25 223 PHE A N 1
ATOM 1793 C CA . PHE A 1 223 ? 2.837 -10.524 -15.504 1.00 98.25 223 PHE A CA 1
ATOM 1794 C C . PHE A 1 223 ? 1.927 -11.332 -14.586 1.00 98.25 223 PHE A C 1
ATOM 1796 O O . PHE A 1 223 ? 1.677 -10.923 -13.454 1.00 98.25 223 PHE A O 1
ATOM 1803 N N . GLY A 1 224 ? 1.446 -12.476 -15.061 1.00 96.81 224 GLY A N 1
ATOM 1804 C CA . GLY A 1 224 ? 0.447 -13.286 -14.367 1.00 96.81 224 GLY A CA 1
ATOM 1805 C C . GLY A 1 224 ? -0.838 -13.411 -15.177 1.00 96.81 224 GLY A C 1
ATOM 1806 O O . GLY A 1 224 ? -0.878 -13.080 -16.363 1.00 96.81 224 GLY A O 1
ATOM 1807 N N . ASP A 1 225 ? -1.878 -13.929 -14.537 1.00 97.75 225 ASP A N 1
ATOM 1808 C CA . ASP A 1 225 ? -3.158 -14.195 -15.186 1.00 97.75 225 ASP A CA 1
ATOM 1809 C C . ASP A 1 225 ? -4.041 -12.925 -15.207 1.00 97.75 225 ASP A C 1
ATOM 1811 O O . ASP A 1 225 ? -4.359 -12.386 -14.141 1.00 97.75 225 ASP A O 1
ATOM 1815 N N . PRO A 1 226 ? -4.421 -12.409 -16.395 1.00 97.88 226 PRO A N 1
ATOM 1816 C CA . PRO A 1 226 ? -5.233 -11.201 -16.519 1.00 97.88 226 PRO A CA 1
ATOM 1817 C C . PRO A 1 226 ? -6.677 -11.347 -16.027 1.00 97.88 226 PRO A C 1
ATOM 1819 O O . PRO A 1 226 ? -7.311 -10.317 -15.793 1.00 97.88 226 PRO A O 1
ATOM 1822 N N . GLU A 1 227 ? -7.198 -12.567 -15.880 1.00 97.56 227 GLU A N 1
ATOM 1823 C CA . GLU A 1 227 ? -8.578 -12.812 -15.431 1.00 97.56 227 GLU A CA 1
ATOM 1824 C C . GLU A 1 227 ? -8.711 -12.842 -13.903 1.00 97.56 227 GLU A C 1
ATOM 1826 O O . GLU A 1 227 ? -9.824 -12.808 -13.383 1.00 97.56 227 GLU A O 1
ATOM 1831 N N . VAL A 1 228 ? -7.594 -12.838 -13.167 1.00 97.38 228 VAL A N 1
ATOM 1832 C CA . VAL A 1 228 ? -7.619 -12.852 -11.700 1.00 97.38 228 VAL A CA 1
ATOM 1833 C C . VAL A 1 228 ? -8.251 -11.572 -11.169 1.00 97.38 228 VAL A C 1
ATOM 1835 O O . VAL A 1 228 ? -7.793 -10.464 -11.461 1.00 97.38 228 VAL A O 1
ATOM 1838 N N . GLU A 1 229 ? -9.281 -11.733 -10.341 1.00 96.88 229 GLU A N 1
ATOM 1839 C CA . GLU A 1 229 ? -9.927 -10.636 -9.628 1.00 96.88 229 GLU A CA 1
ATOM 1840 C C . GLU A 1 229 ? -9.245 -10.341 -8.294 1.00 96.88 229 GLU A C 1
ATOM 1842 O O . GLU A 1 229 ? -9.060 -11.232 -7.464 1.00 96.88 229 GLU A O 1
ATOM 1847 N N . ILE A 1 230 ? -8.968 -9.063 -8.031 1.00 96.06 230 ILE A N 1
ATOM 1848 C CA . ILE A 1 230 ? -8.646 -8.599 -6.685 1.00 96.06 230 ILE A CA 1
ATOM 1849 C C . ILE A 1 230 ? -9.862 -8.790 -5.772 1.00 96.06 230 ILE A C 1
ATOM 1851 O O . ILE A 1 230 ? -10.931 -8.211 -5.976 1.00 96.06 230 ILE A O 1
ATOM 1855 N N . LYS A 1 231 ? -9.678 -9.605 -4.735 1.00 92.06 231 LYS A N 1
ATOM 1856 C CA . LYS A 1 231 ? -10.666 -9.862 -3.688 1.00 92.06 231 LYS A CA 1
ATOM 1857 C C . LYS A 1 231 ? -10.898 -8.627 -2.830 1.00 92.06 231 LYS A C 1
ATOM 1859 O O . LYS A 1 231 ? -9.957 -7.952 -2.428 1.00 92.06 231 LYS A O 1
ATOM 1864 N N . GLN A 1 232 ? -12.165 -8.403 -2.497 1.00 87.19 232 GLN A N 1
ATOM 1865 C CA . GLN A 1 232 ? -12.613 -7.321 -1.632 1.00 87.19 232 GLN A CA 1
ATOM 1866 C C . GLN A 1 232 ? -13.218 -7.901 -0.352 1.00 87.19 232 GLN A C 1
ATOM 1868 O O . GLN A 1 232 ? -14.143 -8.712 -0.454 1.00 87.19 232 GLN A O 1
ATOM 1873 N N . PRO A 1 233 ? -12.750 -7.487 0.837 1.00 86.06 233 PRO A N 1
ATOM 1874 C CA . PRO A 1 233 ? -13.383 -7.878 2.088 1.00 86.06 233 PRO A CA 1
ATOM 1875 C C . PRO A 1 233 ? -14.833 -7.397 2.139 1.00 86.06 233 PRO A C 1
ATOM 1877 O O . PRO A 1 233 ? -15.153 -6.279 1.729 1.00 86.06 233 PRO A O 1
ATOM 1880 N N . ALA A 1 234 ? -15.721 -8.253 2.640 1.00 85.25 234 ALA A N 1
ATOM 1881 C CA . ALA A 1 234 ? -17.150 -7.965 2.681 1.00 85.25 234 ALA A CA 1
ATOM 1882 C C . ALA A 1 234 ? -17.527 -6.921 3.743 1.00 85.25 234 ALA A C 1
ATOM 1884 O O . ALA A 1 234 ? -18.565 -6.279 3.609 1.00 85.25 234 ALA A O 1
ATOM 1885 N N . MET A 1 235 ? -16.691 -6.728 4.766 1.00 89.69 235 MET A N 1
ATOM 1886 C CA . MET A 1 235 ? -16.890 -5.758 5.840 1.00 89.69 235 MET A CA 1
ATOM 1887 C C . MET A 1 235 ? -15.579 -5.028 6.145 1.00 89.69 235 MET A C 1
ATOM 1889 O O . MET A 1 235 ? -14.504 -5.620 6.110 1.00 89.69 235 MET A O 1
ATOM 1893 N N . GLY A 1 236 ? -15.692 -3.742 6.462 1.00 89.25 236 GLY A N 1
ATOM 1894 C CA . GLY A 1 236 ? -14.603 -2.848 6.830 1.00 89.25 236 GLY A CA 1
ATOM 1895 C C . GLY A 1 236 ? -14.984 -1.946 7.976 1.00 89.25 236 GLY A C 1
ATOM 1896 O O . GLY A 1 236 ? -16.084 -1.389 7.981 1.00 89.25 236 GLY A O 1
ATOM 1897 N N . VAL A 1 237 ? -14.070 -1.763 8.919 1.00 91.25 237 VAL A N 1
ATOM 1898 C CA . VAL A 1 237 ? -14.235 -0.815 10.015 1.00 91.25 237 VAL A CA 1
ATOM 1899 C C . VAL A 1 237 ? -12.883 -0.167 10.296 1.00 91.25 237 VAL A C 1
ATOM 1901 O O . VAL A 1 237 ? -11.870 -0.859 10.312 1.00 91.25 237 VAL A O 1
ATOM 1904 N N . LYS A 1 238 ? -12.862 1.153 10.485 1.00 92.31 238 LYS A N 1
ATOM 1905 C CA . LYS A 1 238 ? -11.640 1.895 10.797 1.00 92.31 238 LYS A CA 1
ATOM 1906 C C . LYS A 1 238 ? -11.919 3.050 11.742 1.00 92.31 238 LYS A C 1
ATOM 1908 O O . LYS A 1 238 ? -12.808 3.863 11.479 1.00 92.31 238 LYS A O 1
ATOM 1913 N N . ILE A 1 239 ? -11.140 3.149 12.812 1.00 94.38 239 ILE A N 1
ATOM 1914 C CA . ILE A 1 239 ? -11.138 4.301 13.708 1.00 94.38 239 ILE A CA 1
ATOM 1915 C C . ILE A 1 239 ? -10.446 5.454 12.976 1.00 94.38 239 ILE A C 1
ATOM 1917 O O . ILE A 1 239 ? -9.278 5.366 12.602 1.00 94.38 239 ILE A O 1
ATOM 1921 N N . VAL A 1 240 ? -11.188 6.534 12.734 1.00 93.50 240 VAL A N 1
ATOM 1922 C CA . VAL A 1 240 ? -10.679 7.731 12.040 1.00 93.50 240 VAL A CA 1
ATOM 1923 C C . VAL A 1 240 ? -10.379 8.872 13.002 1.00 93.50 240 VAL A C 1
ATOM 1925 O O . VAL A 1 240 ? -9.515 9.694 12.726 1.00 93.50 240 VAL A O 1
ATOM 1928 N N . GLU A 1 241 ? -11.040 8.898 14.157 1.00 95.25 241 GLU A N 1
ATOM 1929 C CA . GLU A 1 241 ? -10.673 9.768 15.266 1.00 95.25 241 GLU A CA 1
ATOM 1930 C C . GLU A 1 241 ? -10.815 9.003 16.583 1.00 95.25 241 GLU A C 1
ATOM 1932 O O . GLU A 1 241 ? -11.749 8.206 16.722 1.00 95.25 241 GLU A O 1
ATOM 1937 N N . PRO A 1 242 ? -9.951 9.279 17.568 1.00 95.94 242 PRO A N 1
ATOM 1938 C CA . PRO A 1 242 ? -8.848 10.244 17.526 1.00 95.94 242 PRO A CA 1
ATOM 1939 C C . PRO A 1 242 ? -7.586 9.718 16.818 1.00 95.94 242 PRO A C 1
ATOM 1941 O O . PRO A 1 242 ? -7.145 8.596 17.051 1.00 95.94 242 PRO A O 1
ATOM 1944 N N . GLU A 1 243 ? -6.934 10.570 16.023 1.00 92.88 243 GLU A N 1
ATOM 1945 C CA . GLU A 1 243 ? -5.560 10.332 15.554 1.00 92.88 243 GLU A CA 1
ATOM 1946 C C . GLU A 1 243 ? -4.551 10.394 16.716 1.00 92.88 243 GLU A C 1
ATOM 1948 O O . GLU A 1 243 ? -4.854 10.910 17.797 1.00 92.88 243 GLU A O 1
ATOM 1953 N N . LYS A 1 244 ? -3.317 9.923 16.494 1.00 93.44 244 LYS A N 1
ATOM 1954 C CA . LYS A 1 244 ? -2.236 9.992 17.492 1.00 93.44 244 LYS A CA 1
ATOM 1955 C C . LYS A 1 244 ? -1.877 11.446 17.818 1.00 93.44 244 LYS A C 1
ATOM 1957 O O . LYS A 1 244 ? -1.400 12.194 16.969 1.00 93.44 244 LYS A O 1
ATOM 1962 N N . GLY A 1 245 ? -2.055 11.841 19.073 1.00 95.44 245 GLY A N 1
ATOM 1963 C CA . GLY A 1 245 ? -1.806 13.208 19.520 1.00 95.44 245 GLY A CA 1
ATOM 1964 C C . GLY A 1 245 ? -2.369 13.489 20.904 1.00 95.44 245 GLY A C 1
ATOM 1965 O O . GLY A 1 245 ? -2.925 12.605 21.557 1.00 95.44 245 GLY A O 1
ATOM 1966 N N . PHE A 1 246 ? -2.198 14.729 21.354 1.00 96.31 246 PHE A N 1
ATOM 1967 C CA . PHE A 1 246 ? -2.728 15.200 22.631 1.00 96.31 246 PHE A CA 1
ATOM 1968 C C . PHE A 1 246 ? -4.077 15.913 22.463 1.00 96.31 246 PHE A C 1
ATOM 1970 O O . PHE A 1 246 ? -4.177 16.848 21.672 1.00 96.31 246 PHE A O 1
ATOM 1977 N N . TYR A 1 247 ? -5.084 15.528 23.246 1.00 97.06 247 TYR A N 1
ATOM 1978 C CA . TYR A 1 247 ? -6.441 16.084 23.222 1.00 97.06 247 TYR A CA 1
ATOM 1979 C C . TYR A 1 247 ? -6.831 16.641 24.595 1.00 97.06 247 TYR A C 1
ATOM 1981 O O . TYR A 1 247 ? -6.514 16.051 25.630 1.00 97.06 247 TYR A O 1
ATOM 1989 N N . LEU A 1 248 ? -7.560 17.759 24.601 1.00 95.81 248 LEU A N 1
ATOM 1990 C CA . LEU A 1 248 ? -8.068 18.413 25.807 1.00 95.81 248 LEU A CA 1
ATOM 1991 C C . LEU A 1 248 ? -9.560 18.750 25.651 1.00 95.81 248 LEU A C 1
ATOM 1993 O O . LEU A 1 248 ? -9.929 19.599 24.838 1.00 95.81 248 LEU A O 1
ATOM 1997 N N . PHE A 1 249 ? -10.406 18.104 26.453 1.00 93.25 249 PHE A N 1
ATOM 1998 C CA . PHE A 1 249 ? -11.870 18.220 26.442 1.00 93.25 249 PHE A CA 1
ATOM 1999 C C . PHE A 1 249 ? -12.450 18.064 25.027 1.00 93.25 249 PHE A C 1
ATOM 2001 O O . PHE A 1 249 ? -13.079 18.977 24.491 1.00 93.25 249 PHE A O 1
ATOM 2008 N N . GLY A 1 250 ? -12.090 16.965 24.359 1.00 90.75 250 GLY A N 1
ATOM 2009 C CA . GLY A 1 250 ? -12.470 16.667 22.978 1.00 90.75 250 GLY A CA 1
ATOM 2010 C C . GLY A 1 250 ? -11.772 17.503 21.900 1.00 90.75 250 GLY A C 1
ATOM 2011 O O . GLY A 1 250 ? -11.907 17.182 20.723 1.00 90.75 250 GLY A O 1
ATOM 2012 N N . ASN A 1 251 ? -11.004 18.538 22.257 1.00 92.56 251 ASN A N 1
ATOM 2013 C CA . ASN A 1 251 ? -10.302 19.378 21.286 1.00 92.56 251 ASN A CA 1
ATOM 2014 C C . ASN A 1 251 ? -8.893 18.844 21.022 1.00 92.56 251 ASN A C 1
ATOM 2016 O O . ASN A 1 251 ? -8.072 18.760 21.939 1.00 92.56 251 ASN A O 1
ATOM 2020 N N . GLY A 1 252 ? -8.593 18.532 19.765 1.00 91.75 252 GLY A N 1
ATOM 2021 C CA . GLY A 1 252 ? -7.264 18.115 19.344 1.00 91.75 252 GLY A CA 1
ATOM 2022 C C . GLY A 1 252 ? -7.243 17.461 17.955 1.00 91.75 252 GLY A C 1
ATOM 2023 O O . GLY A 1 252 ? -8.261 17.493 17.265 1.00 91.75 252 GLY A O 1
ATOM 2024 N N . PRO A 1 253 ? -6.094 16.885 17.557 1.00 92.69 253 PRO A N 1
ATOM 2025 C CA . PRO A 1 253 ? -4.860 16.859 18.341 1.00 92.69 253 PRO A CA 1
ATOM 2026 C C . PRO A 1 253 ? -4.250 18.272 18.450 1.00 92.69 253 PRO A C 1
ATOM 2028 O O . PRO A 1 253 ? -4.049 18.952 17.450 1.00 92.69 253 PRO A O 1
ATOM 2031 N N . LEU A 1 254 ? -3.965 18.744 19.669 1.00 92.00 254 LEU A N 1
ATOM 2032 C CA . LEU A 1 254 ? -3.324 20.049 19.919 1.00 92.00 254 LEU A CA 1
ATOM 2033 C C . LEU A 1 254 ? -1.856 20.054 19.474 1.00 92.00 254 LEU A C 1
ATOM 2035 O O . LEU A 1 254 ? -1.308 21.093 19.112 1.00 92.00 254 LEU A O 1
ATOM 2039 N N . PHE A 1 255 ? -1.223 18.887 19.536 1.00 89.88 255 PHE A N 1
ATOM 2040 C CA . PHE A 1 255 ? 0.089 18.595 18.978 1.00 89.88 255 PHE A CA 1
ATOM 2041 C C . PHE A 1 255 ? 0.217 17.077 18.765 1.00 89.88 255 PHE A C 1
ATOM 2043 O O . PHE A 1 255 ? -0.427 16.298 19.484 1.00 89.88 255 PHE A O 1
ATOM 2050 N N . PRO A 1 256 ? 1.020 16.641 17.780 1.00 90.88 256 PRO A N 1
ATOM 2051 C CA . PRO A 1 256 ? 1.217 15.227 17.483 1.00 90.88 256 PRO A CA 1
ATOM 2052 C C . PRO A 1 256 ? 2.007 14.526 18.594 1.00 90.88 256 PRO A C 1
ATOM 2054 O O . PRO A 1 256 ? 2.875 15.118 19.238 1.00 90.88 256 PRO A O 1
ATOM 2057 N N . LEU A 1 257 ? 1.720 13.243 18.798 1.00 89.25 257 LEU A N 1
ATOM 2058 C CA . LEU A 1 257 ? 2.412 12.345 19.726 1.00 89.25 257 LEU A CA 1
ATOM 2059 C C . LEU A 1 257 ? 2.527 10.955 19.087 1.00 89.25 257 LEU A C 1
ATOM 2061 O O . LEU A 1 257 ? 1.828 10.645 18.129 1.00 89.25 257 LEU A O 1
ATOM 2065 N N . SER A 1 258 ? 3.377 10.083 19.636 1.00 87.19 258 SER A N 1
ATOM 2066 C CA . SER A 1 258 ? 3.476 8.686 19.180 1.00 87.19 258 SER A CA 1
ATOM 2067 C C . SER A 1 258 ? 2.291 7.810 19.612 1.00 87.19 258 SER A C 1
ATOM 2069 O O . SER A 1 258 ? 2.097 6.725 19.061 1.00 87.19 258 SER A O 1
ATOM 2071 N N . LYS A 1 259 ? 1.497 8.281 20.580 1.00 92.19 259 LYS A N 1
ATOM 2072 C CA . LYS A 1 259 ? 0.287 7.644 21.113 1.00 92.19 259 LYS A CA 1
ATOM 2073 C C . LYS A 1 259 ? -0.814 8.683 21.308 1.00 92.19 259 LYS A C 1
ATOM 2075 O O . LYS A 1 259 ? -0.521 9.871 21.434 1.00 92.19 259 LYS A O 1
ATOM 2080 N N . THR A 1 260 ? -2.061 8.237 21.388 1.00 96.75 260 THR A N 1
ATOM 2081 C CA . THR A 1 260 ? -3.193 9.109 21.711 1.00 96.75 260 THR A CA 1
ATOM 2082 C C . THR A 1 260 ? -3.276 9.336 23.218 1.00 96.75 260 THR A C 1
ATOM 2084 O O . THR A 1 260 ? -3.343 8.384 23.997 1.00 96.75 260 THR A O 1
ATOM 2087 N N . VAL A 1 261 ? -3.269 10.605 23.627 1.00 96.44 261 VAL A N 1
ATOM 2088 C CA . VAL A 1 261 ? -3.395 11.038 25.024 1.00 96.44 261 VAL A CA 1
ATOM 2089 C C . VAL A 1 261 ? -4.547 12.028 25.124 1.00 96.44 261 VAL A C 1
ATOM 2091 O O . VAL A 1 261 ? -4.545 13.036 24.422 1.00 96.44 261 VAL A O 1
ATOM 2094 N N . ALA A 1 262 ? -5.509 11.777 26.006 1.00 96.56 262 ALA A N 1
ATOM 2095 C CA . ALA A 1 262 ? -6.692 12.614 26.169 1.00 96.56 262 ALA A CA 1
ATOM 2096 C C . ALA A 1 262 ? -6.912 13.021 27.631 1.00 96.56 262 ALA A C 1
ATOM 2098 O O . ALA A 1 262 ? -6.818 12.199 28.541 1.00 96.56 262 ALA A O 1
ATOM 2099 N N . ILE A 1 263 ? -7.236 14.294 27.857 1.00 95.44 263 ILE A N 1
ATOM 2100 C CA . ILE A 1 263 ? -7.709 14.804 29.148 1.00 95.44 263 ILE A CA 1
ATOM 2101 C C . ILE A 1 263 ? -9.141 15.304 28.967 1.00 95.44 263 ILE A C 1
ATOM 2103 O O . ILE A 1 263 ? -9.365 16.209 28.170 1.00 95.44 263 ILE A O 1
ATOM 2107 N N . GLY A 1 264 ? -10.095 14.767 29.725 1.00 93.75 264 GLY A N 1
ATOM 2108 C CA . GLY A 1 264 ? -11.523 15.057 29.578 1.00 93.75 264 GLY A CA 1
ATOM 2109 C C . GLY A 1 264 ? -12.242 14.065 28.665 1.00 93.75 264 GLY A C 1
ATOM 2110 O O . GLY A 1 264 ? -11.853 12.903 28.574 1.00 93.75 264 GLY A O 1
ATOM 2111 N N . ASP A 1 265 ? -13.317 14.516 28.024 1.00 93.00 265 ASP A N 1
ATOM 2112 C CA . ASP A 1 265 ? -14.067 13.724 27.054 1.00 93.00 265 ASP A CA 1
ATOM 2113 C C . ASP A 1 265 ? -13.301 13.556 25.734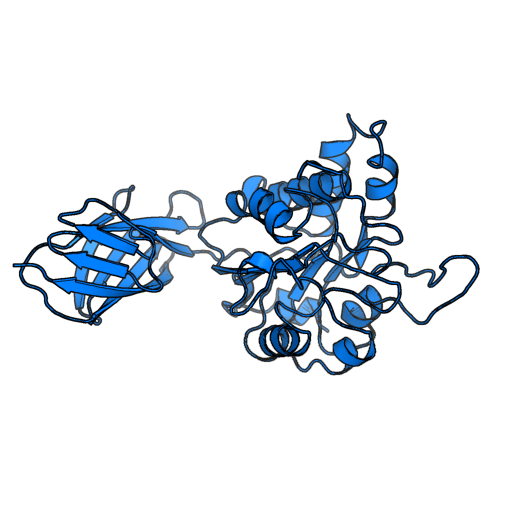 1.00 93.00 265 ASP A C 1
ATOM 2115 O O . ASP A 1 265 ? -12.445 14.365 25.367 1.00 93.00 265 ASP A O 1
ATOM 2119 N N . ILE A 1 266 ? -13.620 12.489 25.005 1.00 96.12 266 ILE A N 1
ATOM 2120 C CA . ILE A 1 266 ? -13.115 12.259 23.651 1.00 96.12 266 ILE A CA 1
ATOM 2121 C C . ILE A 1 266 ? -14.159 11.524 22.818 1.00 96.12 266 ILE A C 1
ATOM 2123 O O . ILE A 1 266 ? -14.933 10.733 23.346 1.00 96.12 266 ILE A O 1
ATOM 2127 N N . THR A 1 267 ? -14.218 11.801 21.517 1.00 97.06 267 THR A N 1
ATOM 2128 C CA . THR A 1 267 ? -15.136 11.108 20.603 1.00 97.06 267 THR A CA 1
ATOM 2129 C C . THR A 1 267 ? -14.350 10.135 19.745 1.00 97.06 267 THR A C 1
ATOM 2131 O O . THR A 1 267 ? -13.390 10.532 19.091 1.00 97.06 267 THR A O 1
ATOM 2134 N N . ILE A 1 268 ? -14.775 8.875 19.747 1.00 97.94 268 ILE A N 1
ATOM 2135 C CA . ILE A 1 268 ? -14.291 7.854 18.826 1.00 97.94 268 ILE A CA 1
ATOM 2136 C C . ILE A 1 268 ? -15.180 7.913 17.588 1.00 97.94 268 ILE A C 1
ATOM 2138 O O . ILE A 1 268 ? -16.381 7.655 17.688 1.00 97.94 268 ILE A O 1
ATOM 2142 N N . LYS A 1 269 ? -14.615 8.269 16.435 1.00 97.69 269 LYS A N 1
ATOM 2143 C CA . LYS A 1 269 ? -15.329 8.264 15.152 1.00 97.69 269 LYS A CA 1
ATOM 2144 C C . LYS A 1 269 ? -14.842 7.111 14.300 1.00 97.69 269 LYS A C 1
ATOM 2146 O O . LYS A 1 269 ? -13.642 6.845 14.228 1.00 97.69 269 LYS A O 1
ATOM 2151 N N . VAL A 1 270 ? -15.781 6.458 13.629 1.00 96.31 270 VAL A N 1
ATOM 2152 C CA . VAL A 1 270 ? -15.522 5.250 12.855 1.00 96.31 270 VAL A CA 1
ATOM 2153 C C . VAL A 1 270 ? -16.054 5.412 11.441 1.00 96.31 270 VAL A C 1
ATOM 2155 O O . VAL A 1 270 ? -17.196 5.819 11.233 1.00 96.31 270 VAL A O 1
ATOM 2158 N N . ASN A 1 271 ? -15.230 5.041 10.465 1.00 93.12 271 ASN A N 1
ATOM 2159 C CA . ASN A 1 271 ? -15.689 4.784 9.110 1.00 93.12 271 ASN A CA 1
ATOM 2160 C C . ASN A 1 271 ? -15.952 3.281 8.959 1.00 93.12 271 ASN A C 1
ATOM 2162 O O . ASN A 1 271 ? -15.073 2.468 9.245 1.00 93.12 271 ASN A O 1
ATOM 2166 N N . ALA A 1 272 ? -17.157 2.914 8.534 1.00 92.06 272 ALA A N 1
ATOM 2167 C CA . ALA A 1 272 ? -17.565 1.528 8.351 1.00 92.06 272 ALA A CA 1
ATOM 2168 C C . ALA A 1 272 ? -18.207 1.351 6.979 1.00 92.06 272 ALA A C 1
ATOM 2170 O O . ALA A 1 272 ? -18.922 2.228 6.495 1.00 92.06 272 ALA A O 1
ATOM 2171 N N . SER A 1 273 ? -17.957 0.209 6.350 1.00 91.00 273 SER A N 1
ATOM 2172 C CA . SER A 1 273 ? -18.469 -0.098 5.015 1.00 91.00 273 SER A CA 1
ATOM 2173 C C . SER A 1 273 ? -18.640 -1.602 4.839 1.00 91.00 273 SER A C 1
ATOM 2175 O O . SER A 1 273 ? -17.909 -2.387 5.435 1.00 91.00 273 SER A O 1
ATOM 2177 N N . ALA A 1 274 ? -19.620 -2.003 4.035 1.00 89.56 274 ALA A N 1
ATOM 2178 C CA . ALA A 1 274 ? -19.981 -3.400 3.831 1.00 89.56 274 ALA A CA 1
ATOM 2179 C C . ALA A 1 274 ? -20.378 -3.663 2.373 1.00 89.56 274 ALA A C 1
ATOM 2181 O O . ALA A 1 274 ? -20.639 -2.720 1.620 1.00 89.56 274 ALA A O 1
ATOM 2182 N N . LEU A 1 275 ? -20.427 -4.939 1.986 1.00 83.56 275 LEU A N 1
ATOM 2183 C CA . LEU A 1 275 ? -20.951 -5.408 0.707 1.00 83.56 275 LEU A CA 1
ATOM 2184 C C . LEU A 1 275 ? -22.241 -6.224 0.901 1.00 83.56 275 LEU A C 1
ATOM 2186 O O . LEU A 1 275 ? -22.233 -7.188 1.666 1.00 83.56 275 LEU A O 1
ATOM 2190 N N . PRO A 1 276 ? -23.329 -5.910 0.168 1.00 86.81 276 PRO A N 1
ATOM 2191 C CA . PRO A 1 276 ? -23.468 -4.797 -0.785 1.00 86.81 276 PRO A CA 1
ATOM 2192 C C . PRO A 1 276 ? -23.359 -3.416 -0.100 1.00 86.81 276 PRO A C 1
ATOM 2194 O O . PRO A 1 276 ? -23.458 -3.355 1.123 1.00 86.81 276 PRO A O 1
ATOM 2197 N N . PRO A 1 277 ? -23.142 -2.310 -0.835 1.00 83.94 277 PRO A N 1
ATOM 2198 C CA . PRO A 1 277 ? -23.140 -0.970 -0.242 1.00 83.94 277 PRO A CA 1
ATOM 2199 C C . PRO A 1 277 ? -24.380 -0.716 0.629 1.00 83.94 277 PRO A C 1
ATOM 2201 O O . PRO A 1 277 ? -25.439 -1.294 0.385 1.00 83.94 277 PRO A O 1
ATOM 2204 N N . ASP A 1 278 ? -24.232 0.123 1.656 1.00 84.50 278 ASP A N 1
ATOM 2205 C CA . ASP A 1 278 ? -25.276 0.441 2.646 1.00 84.50 278 ASP A CA 1
ATOM 2206 C C . ASP A 1 278 ? -25.783 -0.758 3.475 1.00 84.50 278 ASP A C 1
ATOM 2208 O O . ASP A 1 278 ? -26.847 -0.695 4.087 1.00 84.50 278 ASP A O 1
ATOM 2212 N N . SER A 1 279 ? -25.020 -1.856 3.534 1.00 92.75 279 SER A N 1
ATOM 2213 C CA . SER A 1 279 ? -25.390 -3.063 4.293 1.00 92.75 279 SER A CA 1
ATOM 2214 C C . SER A 1 279 ? -24.762 -3.170 5.687 1.00 92.75 279 SER A C 1
ATOM 2216 O O . SER A 1 279 ? -24.869 -4.229 6.311 1.00 92.75 279 SER A O 1
ATOM 2218 N N . VAL A 1 280 ? -24.128 -2.104 6.192 1.00 95.25 280 VAL A N 1
ATOM 2219 C CA . VAL A 1 280 ? -23.648 -2.039 7.583 1.00 95.25 280 VAL A CA 1
ATOM 2220 C C . VAL A 1 280 ? -24.862 -2.027 8.517 1.00 95.25 280 VAL A C 1
ATOM 2222 O O . VAL A 1 280 ? -25.702 -1.138 8.431 1.00 95.25 280 VAL A O 1
ATOM 2225 N N . ASP A 1 281 ? -24.948 -3.015 9.404 1.00 96.94 281 ASP A N 1
ATOM 2226 C CA . ASP A 1 281 ? -26.019 -3.156 10.395 1.00 96.94 281 ASP A CA 1
ATOM 2227 C C . ASP A 1 281 ? -25.753 -2.263 11.615 1.00 96.94 281 ASP A C 1
ATOM 2229 O O . ASP A 1 281 ? -26.594 -1.455 12.009 1.00 96.94 281 ASP A O 1
ATOM 2233 N N . ARG A 1 282 ? -24.552 -2.372 12.201 1.00 97.62 282 ARG A N 1
ATOM 2234 C CA . ARG A 1 282 ? -24.129 -1.556 13.351 1.00 97.62 282 ARG A CA 1
ATOM 2235 C C . ARG A 1 282 ? -22.621 -1.577 13.576 1.00 97.62 282 ARG A C 1
ATOM 2237 O O . ARG A 1 282 ?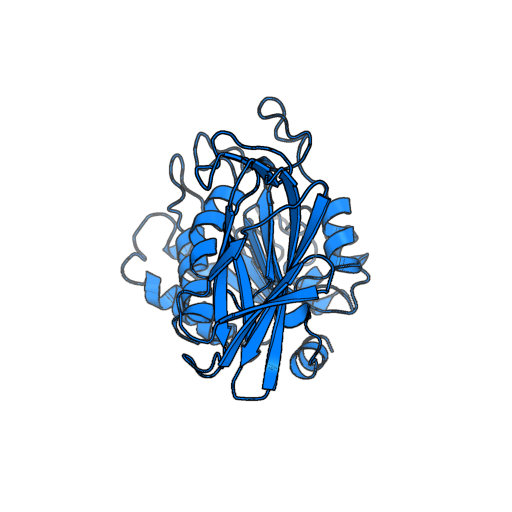 -21.930 -2.488 13.124 1.00 97.62 282 ARG A O 1
ATOM 2244 N N . VAL A 1 283 ? -22.138 -0.614 14.351 1.00 98.31 283 VAL A N 1
ATOM 2245 C CA . VAL A 1 283 ? -20.786 -0.555 14.912 1.00 98.31 283 VAL A CA 1
ATOM 2246 C C . VAL A 1 283 ? -20.879 -0.604 16.435 1.00 98.31 283 VAL A C 1
ATOM 2248 O O . VAL A 1 283 ? -21.562 0.204 17.062 1.00 98.31 283 VAL A O 1
ATOM 2251 N N . GLU A 1 284 ? -20.195 -1.564 17.042 1.00 98.56 284 GLU A N 1
ATOM 2252 C CA . GLU A 1 284 ? -20.068 -1.708 18.490 1.00 98.56 284 GLU A CA 1
ATOM 2253 C C . GLU A 1 284 ? -18.724 -1.147 18.962 1.00 98.56 284 GLU A C 1
ATOM 2255 O O . GLU A 1 284 ? -17.692 -1.380 18.338 1.00 98.56 284 GLU A O 1
ATOM 2260 N N . PHE A 1 285 ? -18.744 -0.407 20.070 1.00 98.56 285 PHE A N 1
ATOM 2261 C CA . PHE A 1 285 ? -17.579 0.241 20.671 1.00 98.56 285 PHE A CA 1
ATOM 2262 C C . PHE A 1 285 ? -17.290 -0.395 22.023 1.00 98.56 285 PHE A C 1
ATOM 2264 O O . PHE A 1 285 ? -18.176 -0.471 22.879 1.00 98.56 285 PHE A O 1
ATOM 2271 N N . TYR A 1 286 ? -16.048 -0.806 22.238 1.00 98.44 286 TYR A N 1
ATOM 2272 C CA . TYR A 1 286 ? -15.585 -1.480 23.441 1.00 98.44 286 TYR A CA 1
ATOM 2273 C C . TYR A 1 286 ? -14.391 -0.749 24.043 1.00 98.44 286 TYR A C 1
ATOM 2275 O O . TYR A 1 286 ? -13.572 -0.174 23.329 1.00 98.44 286 TYR A O 1
ATOM 2283 N N . VAL A 1 287 ? -14.276 -0.836 25.366 1.00 97.56 287 VAL A N 1
ATOM 2284 C CA . VAL A 1 287 ? -13.080 -0.444 26.119 1.00 97.56 287 VAL A CA 1
ATOM 2285 C C . VAL A 1 287 ? -12.667 -1.620 26.983 1.00 97.56 287 VAL A C 1
ATOM 2287 O O . VAL A 1 287 ? -13.486 -2.099 27.770 1.00 97.56 287 VAL A O 1
ATOM 2290 N N . ASP A 1 288 ? -11.431 -2.089 26.823 1.00 96.94 288 ASP A N 1
ATOM 2291 C CA . ASP A 1 288 ? -10.885 -3.264 27.514 1.00 96.94 288 ASP A CA 1
ATOM 2292 C C . ASP A 1 288 ? -11.828 -4.479 27.412 1.00 96.94 288 ASP A C 1
ATOM 2294 O O . ASP A 1 288 ? -12.161 -5.137 28.400 1.00 96.94 288 ASP A O 1
ATOM 2298 N N . ASN A 1 289 ? -12.318 -4.740 26.194 1.00 96.50 289 ASN A N 1
ATOM 2299 C CA . ASN A 1 289 ? -13.304 -5.778 25.860 1.00 96.50 289 ASN A CA 1
ATOM 2300 C C . ASN A 1 289 ? -14.700 -5.622 26.507 1.00 96.50 289 ASN A C 1
ATOM 2302 O O . ASN A 1 289 ? -15.544 -6.512 26.383 1.00 96.50 289 ASN A O 1
ATOM 2306 N N . VAL A 1 290 ? -15.000 -4.489 27.152 1.00 97.38 290 VAL A N 1
ATOM 2307 C CA . VAL A 1 290 ? -16.331 -4.181 27.701 1.00 97.38 290 VAL A CA 1
ATOM 2308 C C . VAL A 1 290 ? -17.110 -3.298 26.733 1.00 97.38 290 VAL A C 1
ATOM 2310 O O . VAL A 1 290 ? -16.685 -2.181 26.443 1.00 97.38 290 VAL A O 1
ATOM 2313 N N . LEU A 1 291 ? -18.280 -3.767 26.285 1.00 97.88 291 LEU A N 1
ATOM 2314 C CA . LEU A 1 291 ? -19.172 -3.016 25.395 1.00 97.88 291 LEU A CA 1
ATOM 2315 C C . LEU A 1 291 ? -19.620 -1.702 26.054 1.00 97.88 291 LEU A C 1
ATOM 2317 O O . LEU A 1 291 ? -20.135 -1.700 27.175 1.00 97.88 291 LEU A O 1
ATOM 2321 N N . LYS A 1 292 ? -19.433 -0.587 25.346 1.00 97.69 292 LYS A N 1
ATOM 2322 C CA . LYS A 1 292 ? -19.815 0.765 25.776 1.00 97.69 292 LYS A CA 1
ATOM 2323 C C . LYS A 1 292 ? -20.976 1.335 24.978 1.00 97.69 292 LYS A C 1
ATOM 2325 O O . LYS A 1 292 ? -21.842 1.977 25.564 1.00 97.69 292 LYS A O 1
ATOM 2330 N N . SER A 1 293 ? -20.996 1.105 23.669 1.00 98.00 293 SER A N 1
ATOM 2331 C CA . SER A 1 293 ? -22.034 1.626 22.780 1.00 98.00 293 SER A CA 1
ATOM 2332 C C . SER A 1 293 ? -22.250 0.711 21.581 1.00 98.00 293 SER A C 1
ATOM 2334 O O . SER A 1 293 ? -21.351 -0.030 21.189 1.00 98.00 293 SER A O 1
ATOM 2336 N N . SER A 1 294 ? -23.439 0.791 20.992 1.00 98.06 294 SER A N 1
ATOM 2337 C CA . SER A 1 294 ? -23.775 0.197 19.703 1.00 98.06 294 SER A CA 1
ATOM 2338 C C . SER A 1 294 ? -24.505 1.253 18.881 1.00 98.06 294 SER A C 1
ATOM 2340 O O . SER A 1 294 ? -25.538 1.764 19.317 1.00 98.06 294 SER A O 1
ATOM 2342 N N . ASP A 1 295 ? -23.941 1.608 17.732 1.00 98.19 295 ASP A N 1
ATOM 2343 C CA . ASP A 1 295 ? -24.459 2.639 16.840 1.00 98.19 295 ASP A CA 1
ATOM 2344 C C . ASP A 1 295 ? -24.844 2.020 15.494 1.00 98.19 295 ASP A C 1
ATOM 2346 O O . ASP A 1 295 ? -24.034 1.362 14.846 1.00 98.19 295 ASP A O 1
ATOM 2350 N N . SER A 1 296 ? -26.094 2.208 15.081 1.00 96.75 296 SER A N 1
ATOM 2351 C CA . SER A 1 296 ? -26.645 1.668 13.827 1.00 96.75 296 SER A CA 1
ATOM 2352 C C . SER A 1 296 ? -26.856 2.747 12.764 1.00 96.75 296 SER A C 1
ATOM 2354 O O . SER A 1 296 ? -27.345 2.449 11.677 1.00 96.75 296 SER A O 1
ATOM 2356 N N . ILE A 1 297 ? -26.492 4.005 13.047 1.00 94.50 297 ILE A N 1
ATOM 2357 C CA . ILE A 1 297 ? -26.769 5.138 12.162 1.00 94.50 297 ILE A CA 1
ATOM 2358 C C . ILE A 1 297 ? -25.467 5.879 11.856 1.00 94.50 297 ILE A C 1
ATOM 2360 O O . ILE A 1 297 ? -24.863 6.492 12.726 1.00 94.50 297 ILE A O 1
ATOM 2364 N N . SER A 1 298 ? -25.060 5.870 10.585 1.00 93.31 298 SER A N 1
ATOM 2365 C CA . SER A 1 298 ? -23.920 6.667 10.118 1.00 93.31 298 SER A CA 1
ATOM 2366 C C . SER A 1 298 ? -24.209 8.180 10.245 1.00 93.31 298 SER A C 1
ATOM 2368 O O . SER A 1 298 ? -25.325 8.604 9.920 1.00 93.31 298 SER A O 1
ATOM 2370 N N . PRO A 1 299 ? -23.242 9.026 10.661 1.00 95.75 299 PRO A N 1
ATOM 2371 C CA . PRO A 1 299 ? -21.846 8.701 10.973 1.00 95.75 299 PRO A CA 1
ATOM 2372 C C . PRO A 1 299 ? -21.681 7.986 12.321 1.00 95.75 299 PRO A C 1
ATOM 2374 O O . PRO A 1 299 ? -22.125 8.494 13.348 1.00 95.75 299 PRO A O 1
ATOM 2377 N N . TYR A 1 300 ? -20.976 6.849 12.310 1.00 97.56 300 TYR A N 1
ATOM 2378 C CA . TYR A 1 300 ? -20.779 6.014 13.496 1.00 97.56 300 TYR A CA 1
ATOM 2379 C C . TYR A 1 300 ? -19.817 6.673 14.474 1.00 97.56 300 TYR A C 1
ATOM 2381 O O . TYR A 1 300 ? -18.641 6.900 14.163 1.00 97.56 300 TYR A O 1
ATOM 2389 N N . GLN A 1 301 ? -20.303 6.958 15.677 1.00 98.06 301 GLN A N 1
ATOM 2390 C CA . GLN A 1 301 ? -19.482 7.606 16.687 1.00 98.06 301 GLN A CA 1
ATOM 2391 C C . GLN A 1 301 ? -19.906 7.255 18.106 1.00 98.06 301 GLN A C 1
ATOM 2393 O O . GLN A 1 301 ? -21.079 7.067 18.422 1.00 98.06 301 GLN A O 1
ATOM 2398 N N . TRP A 1 302 ? -18.929 7.255 19.001 1.00 97.75 302 TRP A N 1
ATOM 2399 C CA . TRP A 1 302 ? -19.167 7.109 20.424 1.00 97.75 302 TRP A CA 1
ATOM 2400 C C . TRP A 1 302 ? -18.393 8.167 21.196 1.00 97.75 302 TRP A C 1
ATOM 2402 O O . TRP A 1 302 ? -17.171 8.275 21.093 1.00 97.75 302 TRP A O 1
ATOM 2412 N N . LYS A 1 303 ? -19.116 8.955 21.993 1.00 96.44 303 LYS A N 1
ATOM 2413 C CA . LYS A 1 303 ? -18.511 9.904 22.919 1.00 96.44 303 LYS A CA 1
ATOM 2414 C C . LYS A 1 303 ? -18.150 9.183 24.216 1.00 96.44 303 LYS A C 1
ATOM 2416 O O . LYS A 1 303 ? -19.029 8.702 24.930 1.00 96.44 303 LYS A O 1
ATOM 2421 N N . TRP A 1 304 ? -16.861 9.127 24.519 1.00 94.88 304 TRP A N 1
ATOM 2422 C CA . TRP A 1 304 ? -16.357 8.611 25.780 1.00 94.88 304 TRP A CA 1
ATOM 2423 C C . TRP A 1 304 ? -16.553 9.663 26.872 1.00 94.88 304 TRP A C 1
ATOM 2425 O O . TRP A 1 304 ? -15.878 10.694 26.901 1.00 94.88 304 TRP A O 1
ATOM 2435 N N . GLU A 1 305 ? -17.480 9.375 27.785 1.00 87.31 305 GLU A N 1
ATOM 2436 C CA . GLU A 1 305 ? -17.773 10.181 28.971 1.00 87.31 305 GLU A CA 1
ATOM 2437 C C . GLU A 1 305 ? -17.634 9.345 30.254 1.00 87.31 305 GLU A C 1
ATOM 2439 O O . GLU A 1 305 ? -17.751 8.117 30.238 1.00 87.31 305 GLU A O 1
ATOM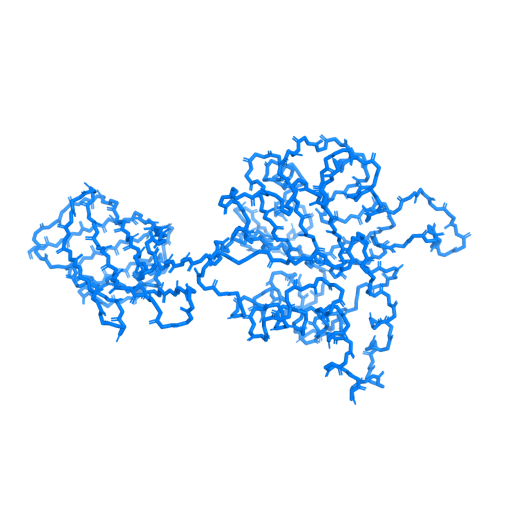 2444 N N . GLY A 1 306 ? -17.412 10.023 31.382 1.00 84.88 306 GLY A N 1
ATOM 2445 C CA . GLY A 1 306 ? -17.295 9.408 32.704 1.00 84.88 306 GLY A CA 1
ATOM 2446 C C . GLY A 1 306 ? -15.855 9.208 33.172 1.00 84.88 306 GLY A C 1
ATOM 2447 O O . GLY A 1 306 ? -14.905 9.431 32.428 1.00 84.88 306 GLY A O 1
ATOM 2448 N N . LEU A 1 307 ? -15.712 8.798 34.433 1.00 86.75 307 LEU A N 1
ATOM 2449 C CA . LEU A 1 307 ? -14.430 8.610 35.113 1.00 86.75 307 LEU A CA 1
ATOM 2450 C C . LEU A 1 307 ? -13.601 7.498 34.460 1.00 86.75 307 LEU A C 1
ATOM 2452 O O . LEU A 1 307 ? -14.024 6.342 34.438 1.00 86.75 307 LEU A O 1
ATOM 2456 N N . SER A 1 308 ? -12.407 7.839 33.981 1.00 91.12 308 SER A N 1
ATOM 2457 C CA . SER A 1 308 ? -11.451 6.890 33.410 1.00 91.12 308 SER A CA 1
ATOM 2458 C C . SER A 1 308 ? -10.028 7.395 33.624 1.00 91.12 308 SER A C 1
ATOM 2460 O O . SER A 1 308 ? -9.753 8.589 33.501 1.00 91.12 308 SER A O 1
ATOM 2462 N N . PHE A 1 309 ? -9.115 6.492 33.975 1.00 93.50 309 PHE A N 1
ATOM 2463 C CA . PHE A 1 309 ? -7.722 6.842 34.224 1.00 93.50 309 PHE A CA 1
ATOM 2464 C C . PHE A 1 309 ? -6.794 5.715 33.788 1.00 93.50 309 PHE A C 1
ATOM 2466 O O . PHE A 1 309 ? -6.890 4.600 34.302 1.00 93.50 309 PHE A O 1
ATOM 2473 N N . GLY A 1 310 ? -5.838 6.048 32.924 1.00 95.69 310 GLY A N 1
ATOM 2474 C CA . GLY A 1 310 ? -4.783 5.140 32.489 1.00 95.69 310 GLY A CA 1
ATOM 2475 C C . GLY A 1 310 ? -4.858 4.802 31.006 1.00 95.69 310 GLY A C 1
ATOM 2476 O O . GLY A 1 310 ? -5.551 5.463 30.232 1.00 95.69 310 GLY A O 1
ATOM 2477 N N . SER A 1 311 ? -4.082 3.791 30.617 1.00 96.75 311 SER A N 1
ATOM 2478 C CA . SER A 1 311 ? -4.099 3.239 29.264 1.00 96.75 311 SER A CA 1
ATOM 2479 C C . SER A 1 311 ? -5.241 2.247 29.112 1.00 96.75 311 SER A C 1
ATOM 2481 O O . SER A 1 311 ? -5.400 1.372 29.962 1.00 96.75 311 SER A O 1
ATOM 2483 N N . HIS A 1 312 ? -5.962 2.355 28.005 1.00 97.00 312 HIS A N 1
ATOM 2484 C CA . HIS A 1 312 ? -7.044 1.459 27.633 1.00 97.00 312 HIS A CA 1
ATOM 2485 C C . HIS A 1 312 ? -6.927 1.051 26.169 1.00 97.00 312 HIS A C 1
ATOM 2487 O O . HIS A 1 312 ? -6.431 1.819 25.336 1.00 97.00 312 HIS A O 1
ATOM 2493 N N . GLU A 1 313 ? -7.439 -0.135 25.864 1.00 97.62 313 GLU A N 1
ATOM 2494 C CA . GLU A 1 313 ? -7.651 -0.595 24.496 1.00 97.62 313 GLU A CA 1
ATOM 2495 C C . GLU A 1 313 ? -9.076 -0.240 24.067 1.00 97.62 313 GLU A C 1
ATOM 2497 O O . GLU A 1 313 ? -10.055 -0.691 24.670 1.00 97.62 313 GLU A O 1
ATOM 2502 N N . VAL A 1 314 ? -9.199 0.586 23.029 1.00 97.94 314 VAL A N 1
ATOM 2503 C CA . VAL A 1 314 ? -10.464 0.812 22.330 1.00 97.94 314 VAL A CA 1
ATOM 2504 C C . VAL A 1 314 ? -10.541 -0.179 21.194 1.00 97.94 314 VAL A C 1
ATOM 2506 O O . VAL A 1 314 ? -9.674 -0.182 20.327 1.00 97.94 314 VAL A O 1
ATOM 2509 N N . LYS A 1 315 ? -11.613 -0.961 21.170 1.00 98.19 315 LYS A N 1
ATOM 2510 C CA . LYS A 1 315 ? -11.934 -1.865 20.071 1.00 98.19 315 LYS A CA 1
ATOM 2511 C C . LYS A 1 315 ? -13.259 -1.455 19.459 1.00 98.19 315 LYS A C 1
ATOM 2513 O O . LYS A 1 315 ? -14.224 -1.207 20.182 1.00 98.19 315 LYS A O 1
ATOM 2518 N N . VAL A 1 316 ? -13.328 -1.417 18.137 1.00 97.94 316 VAL A N 1
ATOM 2519 C CA . VAL A 1 316 ? -14.577 -1.234 17.396 1.00 97.94 316 VAL A CA 1
ATOM 2520 C C . VAL A 1 316 ? -14.854 -2.471 16.557 1.00 97.94 316 VAL A C 1
ATOM 2522 O O . VAL A 1 316 ? -13.931 -3.058 15.998 1.00 97.94 316 VAL A O 1
ATOM 2525 N N . VAL A 1 317 ? -16.114 -2.897 16.490 1.00 97.62 317 VAL A N 1
ATOM 2526 C CA . VAL A 1 317 ? -16.543 -4.050 15.688 1.00 97.62 317 VAL A CA 1
ATOM 2527 C C . VAL A 1 317 ? -17.717 -3.630 14.822 1.00 97.62 317 VAL A C 1
ATOM 2529 O O . VAL A 1 317 ? -18.776 -3.271 15.331 1.00 97.62 317 VAL A O 1
ATOM 2532 N N . GLY A 1 318 ? -17.526 -3.658 13.509 1.00 95.81 318 GLY A N 1
ATOM 2533 C CA . GLY A 1 318 ? -18.590 -3.444 12.542 1.00 95.81 318 GLY A CA 1
ATOM 2534 C C . GLY A 1 318 ? -19.252 -4.766 12.172 1.00 95.81 318 GLY A C 1
ATOM 2535 O O . GLY A 1 318 ? -18.565 -5.758 11.933 1.00 95.81 318 GLY A O 1
ATOM 2536 N N . TYR A 1 319 ? -20.577 -4.757 12.101 1.00 95.94 319 TYR A N 1
ATOM 2537 C CA . TYR A 1 319 ? -21.402 -5.870 11.652 1.00 95.94 319 TYR A CA 1
ATOM 2538 C C . TYR A 1 319 ? -22.149 -5.448 10.401 1.00 95.94 319 TYR A C 1
ATOM 2540 O O . TYR A 1 319 ? -22.675 -4.336 10.324 1.00 95.94 319 TYR A O 1
ATOM 2548 N N . SER A 1 320 ? -22.243 -6.355 9.445 1.00 94.12 320 SER A N 1
ATOM 2549 C CA . SER A 1 320 ? -23.067 -6.190 8.254 1.00 94.12 320 SER A CA 1
ATOM 2550 C C . SER A 1 320 ? -24.299 -7.090 8.313 1.00 94.12 320 SER A C 1
ATOM 2552 O O . SER A 1 320 ? -24.344 -8.096 9.021 1.00 94.12 320 SER A O 1
ATOM 2554 N N . SER A 1 321 ? -25.323 -6.725 7.549 1.00 91.56 321 SER A N 1
ATOM 2555 C CA . SER A 1 321 ? -26.612 -7.428 7.503 1.00 91.56 321 SER A CA 1
ATOM 2556 C C . SER A 1 321 ? -26.536 -8.859 6.951 1.00 91.56 321 SER A C 1
ATOM 2558 O O . SER A 1 321 ? -27.456 -9.645 7.171 1.00 91.56 321 SER A O 1
ATOM 2560 N N . ASN A 1 322 ? -25.447 -9.221 6.263 1.00 87.81 322 ASN A N 1
ATOM 2561 C CA . ASN A 1 322 ? -25.182 -10.586 5.797 1.00 87.81 322 ASN A CA 1
ATOM 2562 C C . ASN A 1 322 ? -24.408 -11.439 6.827 1.00 87.81 322 ASN A C 1
ATOM 2564 O O . ASN A 1 322 ? -24.188 -12.622 6.579 1.00 87.81 322 ASN A O 1
ATOM 2568 N N . GLY A 1 323 ? -24.050 -10.871 7.985 1.00 87.88 323 GLY A N 1
ATOM 2569 C CA . GLY A 1 323 ? -23.355 -11.559 9.073 1.00 87.88 323 GLY A CA 1
ATOM 2570 C C . GLY A 1 323 ? -21.832 -11.407 9.072 1.00 87.88 323 GLY A C 1
ATOM 2571 O O . GLY A 1 323 ? -21.194 -11.934 9.981 1.00 87.88 323 GLY A O 1
ATOM 2572 N N . GLU A 1 324 ? -21.250 -10.680 8.114 1.00 89.69 324 GLU A N 1
ATOM 2573 C CA . GLU A 1 324 ? -19.808 -10.417 8.071 1.00 89.69 324 GLU A CA 1
ATOM 2574 C C . GLU A 1 324 ? -19.410 -9.364 9.109 1.00 89.69 324 GLU A C 1
ATOM 2576 O O . GLU A 1 324 ? -20.150 -8.404 9.370 1.00 89.69 324 GLU A O 1
ATOM 2581 N N . THR A 1 325 ? -18.217 -9.524 9.682 1.00 92.31 325 THR A N 1
ATOM 2582 C CA . THR A 1 325 ? -17.696 -8.639 10.730 1.00 92.31 325 THR A CA 1
ATOM 2583 C C . THR A 1 325 ? -16.277 -8.183 10.439 1.00 92.31 325 THR A C 1
ATOM 2585 O O . THR A 1 325 ? -15.472 -8.962 9.936 1.00 92.31 325 THR A O 1
ATOM 2588 N N . ALA A 1 326 ? -15.947 -6.958 10.838 1.00 91.50 326 ALA A N 1
ATOM 2589 C CA . ALA A 1 326 ? -14.580 -6.439 10.851 1.00 91.50 326 ALA A CA 1
ATOM 2590 C C . ALA A 1 326 ? -14.320 -5.695 12.163 1.00 91.50 326 ALA A C 1
ATOM 2592 O O . ALA A 1 326 ? -15.257 -5.178 12.773 1.00 91.50 326 ALA A O 1
ATOM 2593 N N . SER A 1 327 ? -13.063 -5.627 12.595 1.00 93.38 327 SER A N 1
ATOM 2594 C CA . SER A 1 327 ? -12.683 -4.911 13.813 1.00 93.38 327 SER A CA 1
ATOM 2595 C C . SER A 1 327 ? -11.422 -4.082 13.633 1.00 93.38 327 SER A C 1
ATOM 2597 O O . SER A 1 327 ? -10.534 -4.485 12.888 1.00 93.38 327 SER A O 1
ATOM 2599 N N . ASP A 1 328 ? -11.344 -2.978 14.368 1.00 93.75 328 ASP A N 1
ATOM 2600 C CA . ASP A 1 328 ? -10.166 -2.116 14.467 1.00 93.75 328 ASP A CA 1
ATOM 2601 C C . ASP A 1 328 ? -9.927 -1.745 15.936 1.00 93.75 328 ASP A C 1
ATOM 2603 O O . ASP A 1 328 ? -10.866 -1.724 16.742 1.00 93.75 328 ASP A O 1
ATOM 2607 N N . GLU A 1 329 ? -8.669 -1.513 16.299 1.00 96.06 329 GLU A N 1
ATOM 2608 C CA . GLU A 1 329 ? -8.230 -1.374 17.687 1.00 96.06 329 GLU A CA 1
ATOM 2609 C C . GLU A 1 329 ? -7.180 -0.266 17.836 1.00 96.06 329 GLU A C 1
ATOM 2611 O O . GLU A 1 329 ? -6.299 -0.087 16.995 1.00 96.06 329 GLU A O 1
ATOM 2616 N N . MET A 1 330 ? -7.243 0.479 18.941 1.00 95.56 330 MET A N 1
ATOM 2617 C CA . MET A 1 330 ? -6.229 1.474 19.286 1.00 95.56 330 MET A CA 1
ATOM 2618 C C . MET A 1 330 ? -5.972 1.561 20.793 1.00 95.56 330 MET A C 1
ATOM 2620 O O . MET A 1 330 ? -6.876 1.388 21.608 1.00 95.56 330 MET A O 1
ATOM 2624 N N . GLU A 1 331 ? -4.745 1.926 21.167 1.00 96.75 331 GLU A N 1
ATOM 2625 C CA . GLU A 1 331 ? -4.421 2.319 22.541 1.00 96.75 331 GLU A CA 1
ATOM 2626 C C . GLU A 1 331 ? -4.673 3.816 22.761 1.00 96.75 331 GLU A C 1
ATOM 2628 O O . GLU A 1 331 ? -4.210 4.663 21.989 1.00 96.75 331 GLU A O 1
ATOM 2633 N N . ILE A 1 332 ? -5.311 4.150 23.882 1.00 96.94 332 ILE A N 1
ATOM 2634 C CA . ILE A 1 332 ? -5.473 5.527 24.353 1.00 96.94 332 ILE A CA 1
ATOM 2635 C C . ILE A 1 332 ? -5.104 5.637 25.830 1.00 96.94 332 ILE A C 1
ATOM 2637 O O . ILE A 1 332 ? -5.524 4.825 26.650 1.00 96.94 332 ILE A O 1
ATOM 2641 N N . PHE A 1 333 ? -4.333 6.664 26.186 1.00 97.00 333 PHE A N 1
ATOM 2642 C CA . PHE A 1 333 ? -4.172 7.072 27.579 1.00 97.00 333 PHE A CA 1
ATOM 2643 C C . PHE A 1 333 ? -5.161 8.195 27.891 1.00 97.00 333 PHE A C 1
ATOM 2645 O O . PHE A 1 333 ? -5.082 9.262 27.281 1.00 97.00 333 PHE A O 1
ATOM 2652 N N . ILE A 1 334 ? -6.078 7.979 28.833 1.00 96.19 334 ILE A N 1
ATOM 2653 C CA . ILE A 1 334 ? -7.124 8.949 29.179 1.00 96.19 334 ILE A CA 1
ATOM 2654 C C . ILE A 1 334 ? -7.062 9.351 30.655 1.00 96.19 334 ILE A C 1
ATOM 2656 O O . ILE A 1 334 ? -6.773 8.535 31.532 1.00 96.19 334 ILE A O 1
ATOM 2660 N N . ILE A 1 335 ? -7.346 10.626 30.923 1.00 94.75 335 ILE A N 1
ATOM 2661 C CA . ILE A 1 335 ? -7.636 11.163 32.254 1.00 94.75 335 ILE A CA 1
ATOM 2662 C C . ILE A 1 335 ? -8.958 11.925 32.157 1.00 94.75 335 ILE A C 1
ATOM 2664 O O . ILE A 1 335 ? -8.983 13.075 31.719 1.00 94.75 335 ILE A O 1
ATOM 2668 N N . SER A 1 336 ? -10.053 11.306 32.579 1.00 88.69 336 SER A N 1
ATOM 2669 C CA . SER A 1 336 ? -11.377 11.927 32.636 1.00 88.69 336 SER A CA 1
ATOM 2670 C C . SER A 1 336 ? -11.916 11.889 34.067 1.00 88.69 336 SER A C 1
ATOM 2672 O O . SER A 1 336 ? -11.813 10.873 34.761 1.00 88.69 336 SER A O 1
ATOM 2674 N N . LEU A 1 337 ? -12.430 13.038 34.519 1.00 76.50 337 LEU A N 1
ATOM 2675 C CA . LEU A 1 337 ? -12.955 13.275 35.868 1.00 76.50 337 LEU A CA 1
ATOM 2676 C C . LEU A 1 337 ? -14.481 13.339 35.876 1.00 76.50 337 LEU A C 1
ATOM 2678 O O . LEU A 1 337 ? -15.044 13.865 34.890 1.00 76.50 337 LEU A O 1
#

Sequence (337 aa):
MKTLSYEQSDDPYTGKVLFLGEYLGFPGVSAYGGNYKDVIKPYVPPQYDLTTMYDRDWPGFDENNPWDTGWNKYDLMDVLNNNTPCIINHDGHGFVNYGLRLGNSDIDSLKNDRYFFVYSQTCLAGSFDNLYNGHYYSDCAAEHFTVESPHGAFAVIMNARYGLGSEGTVESPSGHYDESFFKALFELGMRELGKANLYSKQDNVWRINENGMRWACYETNLFGDPEVEIKQPAMGVKIVEPEKGFYLFGNGPLFPLSKTVAIGDITIKVNASALPPDSVDRVEFYVDNVLKSSDSISPYQWKWEGLSFGSHEVKVVGYSSNGETASDEMEIFIISL

Radius of gyration: 21.49 Å; chains: 1; bounding box: 50×43×62 Å

Foldseek 3Di:
DQLVCQVPDPDLLLQEEEEEKAQAPFPDLLRIRVSLVVLQVVLRDLLHHYDYATQVPAVPRDPVPRPVGGDALVNVLCCCAPVNHAEYEYEDEFAQQDDPNDGLVSLQPRDHPHAHEYEYLYFQQCQQVQDDPRDRDPHHVQCSQDPVHPGHHQKYWYFSGHSFQDHPDSDTLLSQLVNQLSCCVRVVVVFQQLSSSVRSLVVCVVVCVPPCNVRSNVGGDMDHDRRRGSDGRQKGKDFPPPDAAEEEQQDDSPGHDPAAEYEAKHKTWMDIAGPPGPQWQWKWKDKQNHTDDIGRDPRDMDIDHDADAAKIKIKMWIAGPVGDIDMDIGIYGYGHD